Protein AF-A0A7Z1Q0P7-F1 (afdb_monomer_lite)

Foldseek 3Di:
DDDDDDDDDDQKDKDKAKDDDPVLQPLCVLVVPVVVQVVCVVVVFHFPQLPKFKWWDPDPVVSDIAWAFLVQRHGDDPPRDPVRTGHSVSSVVCSVRHDGPTMMIIITMGRCPQPDQDPVRPHDDQKDFDADPVRDTHWMWHDPDPPDIDTDDDPDPPDDDDDDDPWDKDWDWDAPPVNPDIDIKIWTDKDKDKAAFAAQQDQFDWWFQDDPVSQWTAHLVGRTDNGDDPLSLLDVVRRWDKAFFDDADWDADPVRHTQDKEKDKDKDWPFAFQWFAADDPVSQHGDNRRGFHQQPRDVVCNVVSVVPGNTDGADWPDKDWDWDADPVRGIIIIKMKTWHADPRDPVDRTTIIGIRHSRIMIIMMIIMMSDYYD

Secondary structure (DSSP, 8-state):
-PPPPPPPP---EEEEEEE--TTS-GGGGHHHHHHHHHHHHHTT----GGG-EEEEEEEGGGTEEEEBBTTTSSBP-TTS-GGGB-BGGGGGGGTTTSPTT--EEEEEEE--TTSS--TTS-SPPSEEEEEPTTS-EEEEEEEEETTEEE----S-TTSPPP---S--EEEEEEE-TTSSSEEEEEEEPPEEEEEE--B-SSSS--EEEESTTS-EEEETT--EES---HHHHT-GGGT-EEEEPPPPPPEE-TTS-EE--EEEEEEEEEEE--EEEEETTTT-EEPSS-PPP--SSSGGGHHHHHHTS-EEE-EEEEEEEEEEE-TTSSEEEEEEEEEEE-TT-SS---EEEEESBTTEEEEEEEEEESSPP-

Organism: Salmonella enterica I (NCBI:txid59201)

InterPro domains:
  IPR053972 CofB, C-terminal domain [PF22229] (184-369)

Radius of gyration: 44.85 Å; chains: 1; bounding box: 94×45×127 Å

Sequence (374 aa):
GTTAGVPVGIDRVDVYVSFSPVDNNPARIEQFITPLMTAFRLKKITPNTNGVYLVRELNHAGNTWTLLDKTSGQPATATTPDSHLALFSDLPDMIDKLQHGQTYALRFSFDGKGDYLRTDGLNSADKVCWNTTTGAAGPCLTSPAQDALVLKQRQNIHEFANLQVGSVVSTVSHKDADGKTVVDEYYTAPRIRYAAFSNTGNNIGPYYKGGTNNNQMCTADGNCSNGPGADMIADTANGAISVPLQTCPTVVNSDGGPVPMHPRLSAAVSSVVSGITKDGPKGEDFSSAQMVPDIFASQAGNMTTLSGSQVSINRLGGTVLQIRRSADGTAWRIAGMVASEDAGDPLKGRSWIYFNPSWLSVMITTWCSSVEQP

pLDDT: mean 81.99, std 12.94, range [34.47, 98.25]

Structure (mmCIF, N/CA/C/O backbone):
data_AF-A0A7Z1Q0P7-F1
#
_entry.id   AF-A0A7Z1Q0P7-F1
#
loop_
_atom_site.group_PDB
_atom_site.id
_atom_site.type_symbol
_atom_site.label_atom_id
_atom_site.label_alt_id
_atom_site.label_comp_id
_atom_site.label_asym_id
_atom_site.label_entity_id
_atom_site.label_seq_id
_atom_site.pdbx_PDB_ins_code
_atom_site.Cartn_x
_atom_site.Cartn_y
_atom_site.Cartn_z
_atom_site.occupancy
_atom_site.B_iso_or_equiv
_atom_site.auth_seq_id
_atom_site.auth_comp_id
_atom_site.auth_asym_id
_atom_site.auth_atom_id
_atom_site.pdbx_PDB_model_num
ATOM 1 N N . GLY A 1 1 ? -9.936 -1.938 81.005 1.00 34.47 1 GLY A N 1
ATOM 2 C CA . GLY A 1 1 ? -9.215 -1.863 79.724 1.00 34.47 1 GLY A CA 1
ATOM 3 C C . GLY A 1 1 ? -10.005 -2.645 78.708 1.00 34.47 1 GLY A C 1
ATOM 4 O O . GLY A 1 1 ? -10.176 -3.838 78.899 1.00 34.47 1 GLY A O 1
ATOM 5 N N . THR A 1 2 ? -10.578 -1.965 77.721 1.00 36.72 2 THR A N 1
ATOM 6 C CA . THR A 1 2 ? -11.386 -2.561 76.653 1.00 36.72 2 THR A CA 1
ATOM 7 C C . THR A 1 2 ? -10.479 -3.300 75.676 1.00 36.72 2 THR A C 1
ATOM 9 O O . THR A 1 2 ? -9.568 -2.705 75.103 1.00 36.72 2 THR A O 1
ATOM 12 N N . THR A 1 3 ? -10.712 -4.598 75.511 1.00 44.94 3 THR A N 1
ATOM 13 C CA . THR A 1 3 ? -10.111 -5.425 74.466 1.00 44.94 3 THR A CA 1
ATOM 14 C C . THR A 1 3 ? -10.483 -4.846 73.101 1.00 44.94 3 THR A C 1
ATOM 16 O O . THR A 1 3 ? -11.660 -4.742 72.763 1.00 44.94 3 THR A O 1
ATOM 19 N N . ALA A 1 4 ? -9.479 -4.420 72.332 1.00 50.22 4 ALA A N 1
ATOM 20 C CA . ALA A 1 4 ? -9.661 -4.027 70.941 1.00 50.22 4 ALA A CA 1
ATOM 21 C C . ALA A 1 4 ? -10.220 -5.232 70.169 1.00 50.22 4 ALA A C 1
ATOM 23 O O . ALA A 1 4 ? -9.597 -6.295 70.141 1.00 50.22 4 ALA A O 1
ATOM 24 N N . GLY A 1 5 ? -11.430 -5.083 69.625 1.00 56.56 5 GLY A N 1
ATOM 25 C CA . GLY A 1 5 ? -12.125 -6.142 68.902 1.00 56.56 5 GLY A CA 1
ATOM 26 C C . GLY A 1 5 ? -11.328 -6.594 67.682 1.00 56.56 5 GLY A C 1
ATOM 27 O O . GLY A 1 5 ? -10.873 -5.773 66.887 1.00 56.56 5 GLY A O 1
ATOM 28 N N . VAL A 1 6 ? -11.159 -7.908 67.549 1.00 59.41 6 VAL A N 1
ATOM 29 C CA . VAL A 1 6 ? -10.639 -8.546 66.336 1.00 59.41 6 VAL A CA 1
ATOM 30 C C . VAL A 1 6 ? -11.572 -8.182 65.172 1.00 59.41 6 VAL A C 1
ATOM 32 O O . VAL A 1 6 ? -12.788 -8.291 65.348 1.00 59.41 6 VAL A O 1
ATOM 35 N N . PRO A 1 7 ? -11.064 -7.752 64.002 1.00 62.09 7 PRO A N 1
ATOM 36 C CA . PRO A 1 7 ? -11.909 -7.509 62.839 1.00 62.09 7 PRO A CA 1
ATOM 37 C C . PRO A 1 7 ? -12.647 -8.798 62.461 1.00 62.09 7 PRO A C 1
ATOM 39 O O . PRO A 1 7 ? -12.017 -9.804 62.135 1.00 62.09 7 PRO A O 1
ATOM 42 N N . VAL A 1 8 ? -13.976 -8.780 62.542 1.00 78.06 8 VAL A N 1
ATOM 43 C CA . VAL A 1 8 ? -14.834 -9.892 62.115 1.00 78.06 8 VAL A CA 1
ATOM 44 C C . VAL A 1 8 ? -15.199 -9.668 60.649 1.00 78.06 8 VAL A C 1
ATOM 46 O O . VAL A 1 8 ? -15.465 -8.533 60.248 1.00 78.06 8 VAL A O 1
ATOM 49 N N . GLY A 1 9 ? -15.191 -10.733 59.843 1.00 74.00 9 GLY A N 1
ATOM 50 C CA . GLY A 1 9 ? -15.705 -10.680 58.473 1.00 74.00 9 GLY A CA 1
ATOM 51 C C . GLY A 1 9 ? -17.167 -10.227 58.461 1.00 74.00 9 GLY A C 1
ATOM 52 O O . GLY A 1 9 ? -17.950 -10.624 59.323 1.00 74.00 9 GLY A O 1
ATOM 53 N N . ILE A 1 10 ? -17.524 -9.356 57.519 1.00 80.00 10 ILE A N 1
ATOM 54 C CA . ILE A 1 10 ? -18.895 -8.864 57.368 1.00 80.00 10 ILE A CA 1
ATOM 55 C C . ILE A 1 10 ? -19.585 -9.724 56.311 1.00 80.00 10 ILE A C 1
ATOM 57 O O . ILE A 1 10 ? -19.315 -9.571 55.124 1.00 80.00 10 ILE A O 1
ATOM 61 N N . ASP A 1 11 ? -20.491 -10.600 56.742 1.00 79.81 11 ASP A N 1
ATOM 62 C CA . ASP A 1 11 ? -21.245 -11.480 55.834 1.00 79.81 11 ASP A CA 1
ATOM 63 C C . ASP A 1 11 ? -22.442 -10.773 55.176 1.00 79.81 11 ASP A C 1
ATOM 65 O O . ASP A 1 11 ? -22.949 -11.207 54.140 1.00 79.81 11 ASP A O 1
ATOM 69 N N . ARG A 1 12 ? -22.939 -9.693 55.795 1.00 84.31 12 ARG A N 1
ATOM 70 C CA . ARG A 1 12 ? -24.094 -8.936 55.307 1.00 84.31 12 ARG A CA 1
ATOM 71 C C . ARG A 1 12 ? -24.052 -7.485 55.762 1.00 84.31 12 ARG A C 1
ATOM 73 O O . ARG A 1 12 ? -23.763 -7.202 56.923 1.00 84.31 12 ARG A O 1
ATOM 80 N N . VAL A 1 13 ? -24.424 -6.579 54.864 1.00 86.75 13 VAL A N 1
ATOM 81 C CA . VAL A 1 13 ? -24.649 -5.162 55.169 1.00 86.75 13 VAL A CA 1
ATOM 82 C C . VAL A 1 13 ? -26.132 -4.857 55.003 1.00 86.75 13 VAL A C 1
ATOM 84 O O . VAL A 1 13 ? -26.680 -5.011 53.913 1.00 86.75 13 VAL A O 1
ATOM 87 N N . ASP A 1 14 ? -26.771 -4.421 56.087 1.00 88.25 14 ASP A N 1
ATOM 88 C CA . ASP A 1 14 ? -28.164 -3.978 56.083 1.00 88.25 14 ASP A CA 1
ATOM 89 C C . ASP A 1 14 ? -28.210 -2.445 56.078 1.00 88.25 14 ASP A C 1
ATOM 91 O O . ASP A 1 14 ? -27.748 -1.795 57.017 1.00 88.25 14 ASP A O 1
ATOM 95 N N . VAL A 1 15 ? -28.772 -1.864 55.018 1.00 89.06 15 VAL A N 1
ATOM 96 C CA . VAL A 1 15 ? -28.935 -0.414 54.858 1.00 89.06 15 VAL A CA 1
ATOM 97 C C . VAL A 1 15 ? -30.397 -0.048 55.063 1.00 89.06 15 VAL A C 1
ATOM 99 O O . VAL A 1 15 ? -31.273 -0.556 54.365 1.00 89.06 15 VAL A O 1
ATOM 102 N N . TYR A 1 16 ? -30.654 0.857 56.004 1.00 89.19 16 TYR A N 1
ATOM 103 C CA . TYR A 1 16 ? -31.991 1.348 56.326 1.00 89.19 16 TYR A CA 1
ATOM 104 C C . TYR A 1 16 ? -32.202 2.711 55.675 1.00 89.19 16 TYR A C 1
ATOM 106 O O . TYR A 1 16 ? -31.472 3.659 55.963 1.00 89.19 16 TYR A O 1
ATOM 114 N N . VAL A 1 17 ? -33.200 2.808 54.802 1.00 88.81 17 VAL A N 1
ATOM 115 C CA . VAL A 1 17 ? -33.590 4.065 54.156 1.00 88.81 17 VAL A CA 1
ATOM 116 C C . VAL A 1 17 ? -34.921 4.499 54.744 1.00 88.81 17 VAL A C 1
ATOM 118 O O . VAL A 1 17 ? -35.959 3.922 54.417 1.00 88.81 17 VAL A O 1
ATOM 121 N N . SER A 1 18 ? -34.876 5.476 55.650 1.00 87.88 18 SER A N 1
ATOM 122 C CA . SER A 1 18 ? -36.070 6.030 56.281 1.00 87.88 18 SER A CA 1
ATOM 123 C C . SER A 1 18 ? -36.843 6.939 55.340 1.00 87.88 18 SER A C 1
ATOM 125 O O . SER A 1 18 ? -36.281 7.634 54.492 1.00 87.88 18 SER A O 1
ATOM 127 N N . PHE A 1 19 ? -38.161 6.914 55.501 1.00 84.19 19 PHE A N 1
ATOM 128 C CA . PHE A 1 19 ? -39.092 7.720 54.742 1.00 84.19 19 PHE A CA 1
ATOM 129 C C . PHE A 1 19 ? -40.001 8.495 55.693 1.00 84.19 19 PHE A C 1
ATOM 131 O O . PHE A 1 19 ? -40.744 7.911 56.485 1.00 84.19 19 PHE A O 1
ATOM 138 N N . SER A 1 20 ? -39.953 9.820 55.571 1.00 81.44 20 SER A N 1
ATOM 139 C CA . SER A 1 20 ? -40.763 10.754 56.353 1.00 81.44 20 SER A CA 1
ATOM 140 C C . SER A 1 20 ? -41.662 11.556 55.403 1.00 81.44 20 SER A C 1
ATOM 142 O O . SER A 1 20 ? -41.207 12.552 54.833 1.00 81.44 20 SER A O 1
ATOM 144 N N . PRO A 1 21 ? -42.914 11.121 55.167 1.00 79.06 21 PRO A N 1
ATOM 145 C CA . PRO A 1 21 ? -43.831 11.808 54.261 1.00 79.06 21 PRO A CA 1
ATOM 146 C C . PRO A 1 21 ? -44.306 13.145 54.841 1.00 79.06 21 PRO A C 1
ATOM 148 O O . PRO A 1 21 ? -44.744 13.207 55.986 1.00 79.06 21 PRO A O 1
ATOM 151 N N . VAL A 1 22 ? -44.305 14.204 54.024 1.00 78.94 22 VAL A N 1
ATOM 152 C CA . VAL A 1 22 ? -44.822 15.535 54.413 1.00 78.94 22 VAL A CA 1
ATOM 153 C C . VAL A 1 22 ? -46.335 15.506 54.673 1.00 78.94 22 VAL A C 1
ATOM 155 O O . VAL A 1 22 ? -46.842 16.264 55.493 1.00 78.94 22 VAL A O 1
ATOM 158 N N . ASP A 1 23 ? -47.060 14.616 53.993 1.00 80.00 23 ASP A N 1
ATOM 159 C CA . ASP A 1 23 ? -48.511 14.439 54.108 1.00 80.00 23 ASP A CA 1
ATOM 160 C C . ASP A 1 23 ? -48.916 13.335 55.100 1.00 80.00 23 ASP A C 1
ATOM 162 O O . ASP A 1 23 ? -50.081 12.942 55.136 1.00 80.00 23 ASP A O 1
ATOM 166 N N . ASN A 1 24 ? -47.974 12.818 55.902 1.00 77.75 24 ASN A N 1
ATOM 167 C CA . ASN A 1 24 ? -48.189 11.702 56.832 1.00 77.75 24 ASN A CA 1
ATOM 168 C C . ASN A 1 24 ? -48.763 10.427 56.172 1.00 77.75 24 ASN A C 1
ATOM 170 O O . ASN A 1 24 ? -49.356 9.588 56.862 1.00 77.75 24 ASN A O 1
ATOM 174 N N . ASN A 1 25 ? -48.590 10.259 54.853 1.00 81.75 25 ASN A N 1
ATOM 175 C CA . ASN A 1 25 ? -48.994 9.058 54.126 1.00 81.75 25 ASN A CA 1
ATOM 176 C C . ASN A 1 25 ? -47.802 8.094 53.934 1.00 81.75 25 ASN A C 1
ATOM 178 O O . ASN A 1 25 ? -46.980 8.301 53.034 1.00 81.75 25 ASN A O 1
ATOM 182 N N . PRO A 1 26 ? -47.703 7.017 54.735 1.00 77.94 26 PRO A N 1
ATOM 183 C CA . PRO A 1 26 ? -46.567 6.099 54.688 1.00 77.94 26 PRO A CA 1
ATOM 184 C C . PRO A 1 26 ? -46.506 5.264 53.400 1.00 77.94 26 PRO A C 1
ATOM 186 O O . PRO A 1 26 ? -45.421 4.835 53.012 1.00 77.94 26 PRO A O 1
ATOM 189 N N . ALA A 1 27 ? -47.626 5.084 52.689 1.00 78.62 27 ALA A N 1
ATOM 190 C CA . ALA A 1 27 ? -47.681 4.276 51.467 1.00 78.62 27 ALA A CA 1
ATOM 191 C C . ALA A 1 27 ? -46.837 4.858 50.315 1.00 78.62 27 ALA A C 1
ATOM 193 O O . ALA A 1 27 ? -46.418 4.133 49.416 1.00 78.62 27 ALA A O 1
ATOM 194 N N . ARG A 1 28 ? -46.506 6.158 50.355 1.00 83.12 28 ARG A N 1
ATOM 195 C CA . ARG A 1 28 ? -45.668 6.809 49.331 1.00 83.12 28 ARG A CA 1
ATOM 196 C C . ARG A 1 28 ? -44.233 6.292 49.263 1.00 83.12 28 ARG A C 1
ATOM 198 O O . ARG A 1 28 ? -43.551 6.575 48.279 1.00 83.12 28 ARG A O 1
ATOM 205 N N . ILE A 1 29 ? -43.781 5.528 50.258 1.00 84.31 29 ILE A N 1
ATOM 206 C CA . ILE A 1 29 ? -42.460 4.891 50.244 1.00 84.31 29 ILE A CA 1
ATOM 207 C C . ILE A 1 29 ? -42.250 4.014 48.995 1.00 84.31 29 ILE A C 1
ATOM 209 O O . ILE A 1 29 ? -41.124 3.900 48.510 1.00 84.31 29 ILE A O 1
ATOM 213 N N . GLU A 1 30 ? -43.334 3.481 48.411 1.00 82.31 30 GLU A N 1
ATOM 214 C CA . GLU A 1 30 ? -43.314 2.686 47.176 1.00 82.31 30 GLU A CA 1
ATOM 215 C C . GLU A 1 30 ? -42.621 3.404 46.011 1.00 82.31 30 GLU A C 1
ATOM 217 O O . GLU A 1 30 ? -41.866 2.801 45.246 1.00 82.31 30 GLU A O 1
ATOM 222 N N . GLN A 1 31 ? -42.819 4.722 45.913 1.00 85.25 31 GLN A N 1
ATOM 223 C CA . GLN A 1 31 ? -42.320 5.543 44.808 1.00 85.25 31 GLN A CA 1
ATOM 224 C C . GLN A 1 31 ? -40.787 5.548 44.723 1.00 85.25 31 GLN A C 1
ATOM 226 O O . GLN A 1 31 ? -40.230 5.811 43.658 1.00 85.25 31 GLN A O 1
ATOM 231 N N . PHE A 1 32 ? -40.097 5.225 45.821 1.00 85.44 32 PHE A N 1
ATOM 232 C CA . PHE A 1 32 ? -38.637 5.194 45.894 1.00 85.44 32 PHE A CA 1
ATOM 233 C C . PHE A 1 32 ? -38.040 3.814 45.612 1.00 85.44 32 PHE A C 1
ATOM 235 O O . PHE A 1 32 ? -36.856 3.729 45.288 1.00 85.44 32 PHE A O 1
ATOM 242 N N . ILE A 1 33 ? -38.836 2.741 45.664 1.00 83.62 33 ILE A N 1
ATOM 243 C CA . ILE A 1 33 ? -38.346 1.365 45.493 1.00 83.62 33 ILE A CA 1
ATOM 244 C C . ILE A 1 33 ? -37.743 1.182 44.098 1.00 83.62 33 ILE A C 1
ATOM 246 O O . ILE A 1 33 ? -36.580 0.800 43.963 1.00 83.62 33 ILE A O 1
ATOM 250 N N . THR A 1 34 ? -38.507 1.493 43.049 1.00 86.19 34 THR A N 1
ATOM 251 C CA . THR A 1 34 ? -38.068 1.297 41.658 1.00 86.19 34 THR A CA 1
ATOM 252 C C . THR A 1 34 ? -36.849 2.158 41.291 1.00 86.19 34 THR A C 1
ATOM 254 O O . THR A 1 34 ? -35.885 1.605 40.744 1.00 86.19 34 THR A O 1
ATOM 257 N N . PRO A 1 35 ? -36.808 3.471 41.607 1.00 88.75 35 PRO A N 1
ATOM 258 C CA . PRO A 1 35 ? -35.614 4.289 41.394 1.00 88.75 35 PRO A CA 1
ATOM 259 C C . PRO A 1 35 ? -34.377 3.776 42.139 1.00 88.75 35 PRO A C 1
ATOM 261 O O . PRO A 1 35 ? -33.304 3.700 41.539 1.00 88.75 35 PRO A O 1
ATOM 264 N N . LEU A 1 36 ? -34.513 3.367 43.408 1.00 87.88 36 LEU A N 1
ATOM 265 C CA . LEU A 1 36 ? -33.395 2.833 44.195 1.00 87.88 36 LEU A CA 1
ATOM 266 C C . LEU A 1 36 ? -32.874 1.518 43.608 1.00 87.88 36 LEU A C 1
ATOM 268 O O . LEU A 1 36 ? -31.677 1.391 43.363 1.00 87.88 36 LEU A O 1
ATOM 272 N N . MET A 1 37 ? -33.762 0.576 43.281 1.00 83.50 37 MET A N 1
ATOM 273 C CA . MET A 1 37 ? -33.383 -0.684 42.630 1.00 83.50 37 MET A CA 1
ATOM 274 C C . MET A 1 37 ? -32.705 -0.456 41.273 1.00 83.50 37 MET A C 1
ATOM 276 O O . MET A 1 37 ? -31.768 -1.170 40.916 1.00 83.50 37 MET A O 1
ATOM 280 N N . THR A 1 38 ? -33.136 0.559 40.522 1.00 85.62 38 THR A N 1
ATOM 281 C CA . THR A 1 38 ? -32.505 0.941 39.251 1.00 85.62 38 THR A CA 1
ATOM 282 C C . THR A 1 38 ? -31.108 1.519 39.472 1.00 85.62 38 THR A C 1
ATOM 284 O O . THR A 1 38 ? -30.164 1.107 38.799 1.00 85.62 38 THR A O 1
ATOM 287 N N . ALA A 1 39 ? -30.940 2.418 40.444 1.00 86.69 39 ALA A N 1
ATOM 288 C CA . ALA A 1 39 ? -29.641 2.991 40.792 1.00 86.69 39 ALA A CA 1
ATOM 289 C C . ALA A 1 39 ? -28.643 1.916 41.261 1.00 86.69 39 ALA A C 1
ATOM 291 O O . ALA A 1 39 ? -27.494 1.894 40.818 1.00 86.69 39 ALA A O 1
ATOM 292 N N . PHE A 1 40 ? -29.105 0.980 42.090 1.00 85.56 40 PHE A N 1
ATOM 293 C CA . PHE A 1 40 ? -28.355 -0.192 42.540 1.00 85.56 40 PHE A CA 1
ATOM 294 C C . PHE A 1 40 ? -27.878 -1.063 41.368 1.00 85.56 40 PHE A C 1
ATOM 296 O O . PHE A 1 40 ? -26.687 -1.367 41.265 1.00 85.56 40 PHE A O 1
ATOM 303 N N . ARG A 1 41 ? -28.759 -1.358 40.403 1.00 80.88 41 ARG A N 1
ATOM 304 C CA . ARG A 1 41 ? -28.393 -2.081 39.170 1.00 80.88 41 ARG A CA 1
ATOM 305 C C . ARG A 1 41 ? -27.361 -1.332 38.326 1.00 80.88 41 ARG A C 1
ATOM 307 O O . ARG A 1 41 ? -26.400 -1.947 37.876 1.00 80.88 41 ARG A O 1
ATOM 314 N N . LEU A 1 42 ? -27.510 -0.016 38.148 1.00 79.94 42 LEU A N 1
ATOM 315 C CA . LEU A 1 42 ? -26.545 0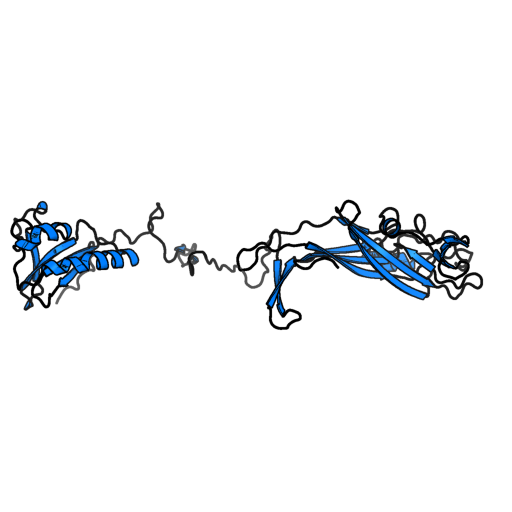.807 37.401 1.00 79.94 42 LEU A CA 1
ATOM 316 C C . LEU A 1 42 ? -25.152 0.803 38.041 1.00 79.94 42 LEU A C 1
ATOM 318 O O . LEU A 1 42 ? -24.146 0.876 37.339 1.00 79.94 42 LEU A O 1
ATOM 322 N N . LYS A 1 43 ? -25.089 0.700 39.371 1.00 80.81 43 LYS A N 1
ATOM 323 C CA . LYS A 1 43 ? -23.837 0.564 40.122 1.00 80.81 43 LYS A CA 1
ATOM 324 C C . LYS A 1 43 ? -23.363 -0.879 40.275 1.00 80.81 43 LYS A C 1
ATOM 326 O O . LYS A 1 43 ? -22.329 -1.086 40.893 1.00 80.81 43 LYS A O 1
ATOM 331 N N . LYS A 1 44 ? -24.071 -1.854 39.691 1.00 76.12 44 LYS A N 1
ATOM 332 C CA . LYS A 1 44 ? -23.785 -3.295 39.788 1.00 76.12 44 LYS A CA 1
ATOM 333 C C . LYS A 1 44 ? -23.787 -3.831 41.229 1.00 76.12 44 LYS A C 1
ATOM 335 O O . LYS A 1 44 ? -23.190 -4.864 41.502 1.00 76.12 44 LYS A O 1
ATOM 340 N N . ILE A 1 45 ? -24.497 -3.167 42.140 1.00 79.25 45 ILE A N 1
ATOM 341 C CA . ILE A 1 45 ? -24.649 -3.578 43.541 1.00 79.25 45 ILE A CA 1
ATOM 342 C C . ILE A 1 45 ? -26.119 -3.926 43.728 1.00 79.25 45 ILE A C 1
ATOM 344 O O . ILE A 1 45 ? -26.933 -3.029 43.896 1.00 79.25 45 ILE A O 1
ATOM 348 N N . THR A 1 46 ? -26.491 -5.204 43.652 1.00 76.56 46 THR A N 1
ATOM 349 C CA . THR A 1 46 ? -27.905 -5.606 43.766 1.00 76.56 46 THR A CA 1
ATOM 350 C C . THR A 1 46 ? -28.178 -6.135 45.174 1.00 76.56 46 THR A C 1
ATOM 352 O O . THR A 1 46 ? -27.480 -7.058 45.596 1.00 76.56 46 THR A O 1
ATOM 355 N N . PRO A 1 47 ? -29.160 -5.588 45.916 1.00 78.25 47 PRO A N 1
ATOM 356 C CA . PRO A 1 47 ? -29.557 -6.169 47.193 1.00 78.25 47 PRO A CA 1
ATOM 357 C C . PRO A 1 47 ? -30.175 -7.548 46.959 1.00 78.25 47 PRO A C 1
ATOM 359 O O . PRO A 1 47 ? -30.753 -7.813 45.901 1.00 78.25 47 PRO A O 1
ATOM 362 N N . ASN A 1 48 ? -30.105 -8.422 47.958 1.00 80.19 48 ASN A N 1
ATOM 363 C CA . ASN A 1 48 ? -30.847 -9.672 47.924 1.00 80.19 48 ASN A CA 1
ATOM 364 C C . ASN A 1 48 ? -32.343 -9.332 47.861 1.00 80.19 48 ASN A C 1
ATOM 366 O O . ASN A 1 48 ? -32.901 -8.794 48.815 1.00 80.19 48 ASN A O 1
ATOM 370 N N . THR A 1 49 ? -32.994 -9.620 46.734 1.00 68.81 49 THR A N 1
ATOM 371 C CA . THR A 1 49 ? -34.396 -9.247 46.489 1.00 68.81 49 THR A CA 1
ATOM 372 C C . THR A 1 49 ? -35.362 -9.933 47.448 1.00 68.81 49 THR A C 1
ATOM 374 O O . THR A 1 49 ? -36.397 -9.362 47.770 1.00 68.81 49 THR A O 1
ATOM 377 N N . ASN A 1 50 ? -34.990 -11.104 47.974 1.00 71.81 50 ASN A N 1
ATOM 378 C CA . ASN A 1 50 ? -35.744 -11.812 49.014 1.00 71.81 50 ASN A CA 1
ATOM 379 C C . ASN A 1 50 ? -35.427 -11.276 50.425 1.00 71.81 50 ASN A C 1
ATOM 381 O O . ASN A 1 50 ? -35.897 -11.811 51.424 1.00 71.81 50 ASN A O 1
ATOM 385 N N . GLY A 1 51 ? -34.577 -10.252 50.509 1.00 73.06 51 GLY A N 1
ATOM 386 C CA . GLY A 1 51 ? -34.070 -9.646 51.732 1.00 73.06 51 GLY A CA 1
ATOM 387 C C . GLY A 1 51 ? -34.428 -8.168 51.892 1.00 73.06 51 GLY A C 1
ATOM 388 O O . GLY A 1 51 ? -33.831 -7.511 52.742 1.00 73.06 51 GLY A O 1
ATOM 389 N N . VAL A 1 52 ? -35.355 -7.629 51.089 1.00 86.88 52 VAL A N 1
ATOM 390 C CA . VAL A 1 52 ? -35.799 -6.232 51.207 1.00 86.88 52 VAL A CA 1
ATOM 391 C C . VAL A 1 52 ? -37.084 -6.158 52.031 1.00 86.88 52 VAL A C 1
ATOM 393 O O . VAL A 1 52 ? -38.157 -6.536 51.558 1.00 86.88 52 VAL A O 1
ATOM 396 N N . TYR A 1 53 ? -36.969 -5.662 53.264 1.00 90.69 53 TYR A N 1
ATOM 397 C CA . TYR A 1 53 ? -38.055 -5.673 54.251 1.00 90.69 53 TYR A CA 1
ATOM 398 C C . TYR A 1 53 ? -38.591 -4.278 54.544 1.00 90.69 53 TYR A C 1
ATOM 400 O O . TYR A 1 53 ? -37.831 -3.306 54.569 1.00 90.69 53 TYR A O 1
ATOM 408 N N . LEU A 1 54 ? -39.886 -4.207 54.849 1.00 89.62 54 LEU A N 1
ATOM 409 C CA . LEU A 1 54 ? -40.494 -3.025 55.439 1.00 89.62 54 LEU A CA 1
ATOM 410 C C . LEU A 1 54 ? -40.266 -3.044 56.955 1.00 89.62 54 LEU A C 1
ATOM 412 O O . LEU A 1 54 ? -40.546 -4.034 57.638 1.00 89.62 54 LEU A O 1
ATOM 416 N N . VAL A 1 55 ? -39.744 -1.944 57.485 1.00 90.94 55 VAL A N 1
ATOM 417 C CA . VAL A 1 55 ? -39.479 -1.774 58.915 1.00 90.94 55 VAL A CA 1
ATOM 418 C C . VAL A 1 55 ? -40.142 -0.502 59.432 1.00 90.94 55 VAL A C 1
ATOM 420 O O . VAL A 1 55 ? -40.403 0.439 58.680 1.00 90.94 55 VAL A O 1
ATOM 423 N N . ARG A 1 56 ? -40.387 -0.463 60.737 1.00 88.88 56 ARG A N 1
ATOM 424 C CA . ARG A 1 56 ? -40.930 0.695 61.446 1.00 88.88 56 ARG A CA 1
ATOM 425 C C . ARG A 1 56 ? -39.996 1.124 62.565 1.00 88.88 56 ARG A C 1
ATOM 427 O O . ARG A 1 56 ? -39.339 0.295 63.196 1.00 88.88 56 ARG A O 1
ATOM 434 N N . GLU A 1 57 ? -39.962 2.425 62.803 1.00 86.69 57 GLU A N 1
ATOM 435 C CA . GLU A 1 57 ? -39.266 3.020 63.936 1.00 86.69 57 GLU A CA 1
ATOM 436 C C . GLU A 1 57 ? -40.074 2.825 65.230 1.00 86.69 57 GLU A C 1
ATOM 438 O O . GLU A 1 57 ? -41.259 3.159 65.285 1.00 86.69 57 GLU A O 1
ATOM 443 N N . LEU A 1 58 ? -39.446 2.281 66.278 1.00 80.44 58 LEU A N 1
ATOM 444 C CA . LEU A 1 58 ? -40.065 2.150 67.607 1.00 80.44 58 LEU A CA 1
ATOM 445 C C . LEU A 1 58 ? -39.743 3.338 68.518 1.00 80.44 58 LEU A C 1
ATOM 447 O O . LEU A 1 58 ? -40.596 3.795 69.275 1.00 80.44 58 LEU A O 1
ATOM 451 N N . ASN A 1 59 ? -38.501 3.821 68.467 1.00 74.12 59 ASN A N 1
ATOM 452 C CA . ASN A 1 59 ? -38.032 4.943 69.271 1.00 74.12 59 ASN A CA 1
ATOM 453 C C . ASN A 1 59 ? -37.011 5.774 68.489 1.00 74.12 59 ASN A C 1
ATOM 455 O O . ASN A 1 59 ? -35.911 5.292 68.192 1.00 74.12 59 ASN A O 1
ATOM 459 N N . HIS A 1 60 ? 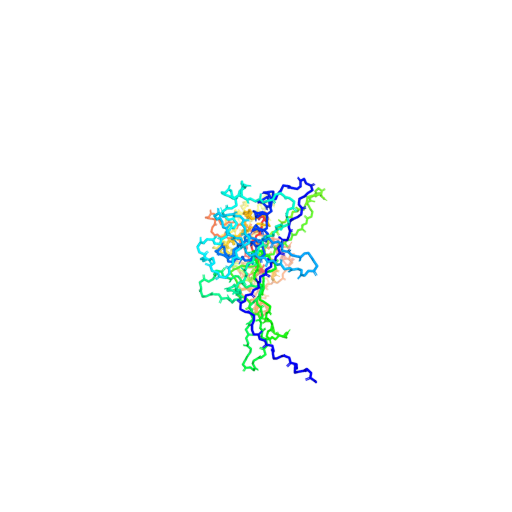-37.373 7.033 68.238 1.00 68.56 60 HIS A N 1
ATOM 460 C CA . HIS A 1 60 ? -36.582 7.998 67.478 1.00 68.56 60 HIS A CA 1
ATOM 461 C C . HIS A 1 60 ? -35.242 8.348 68.140 1.00 68.56 60 HIS A C 1
ATOM 463 O O . HIS A 1 60 ? -34.236 8.526 67.466 1.00 68.56 60 HIS A O 1
ATOM 469 N N . ALA A 1 61 ? -35.178 8.370 69.476 1.00 64.50 61 ALA A N 1
ATOM 470 C CA . ALA A 1 61 ? -33.939 8.675 70.197 1.00 64.50 61 ALA A CA 1
ATOM 471 C C . ALA A 1 61 ? -32.919 7.519 70.173 1.00 64.50 61 ALA A C 1
ATOM 473 O O . ALA A 1 61 ? -31.746 7.726 70.476 1.00 64.50 61 ALA A O 1
ATOM 474 N N . GLY A 1 62 ? -33.364 6.300 69.844 1.00 62.34 62 GLY A N 1
ATOM 475 C CA . GLY A 1 62 ? -32.546 5.086 69.875 1.00 62.34 62 GLY A CA 1
ATOM 476 C C . GLY A 1 62 ? -32.201 4.500 68.505 1.00 62.34 62 GLY A C 1
ATOM 477 O O . GLY A 1 62 ? -31.528 3.473 68.471 1.00 62.34 62 GLY A O 1
ATOM 478 N N . ASN A 1 63 ? -32.676 5.088 67.396 1.00 65.94 63 ASN A N 1
ATOM 479 C CA . ASN A 1 63 ? -32.556 4.524 66.040 1.00 65.94 63 ASN A CA 1
ATOM 480 C C . ASN A 1 63 ? -32.953 3.035 65.972 1.00 65.94 63 ASN A C 1
ATOM 482 O O . ASN A 1 63 ? -32.293 2.214 65.331 1.00 65.94 63 ASN A O 1
ATOM 486 N N . THR A 1 64 ? -34.024 2.671 66.679 1.00 83.44 64 THR A N 1
ATOM 487 C CA . THR A 1 64 ? -34.475 1.277 66.780 1.00 83.44 64 THR A CA 1
ATOM 488 C C . THR A 1 64 ? -35.499 0.973 65.692 1.00 83.44 64 THR A C 1
ATOM 490 O O . THR A 1 64 ? -36.640 1.434 65.743 1.00 83.44 64 THR A O 1
ATOM 493 N N . TRP A 1 65 ? -35.076 0.188 64.702 1.00 88.25 65 TRP A N 1
ATOM 494 C CA . TRP A 1 65 ? -35.918 -0.290 63.605 1.00 88.25 65 TRP A CA 1
ATOM 495 C C . TRP A 1 65 ? -36.369 -1.720 63.871 1.00 88.25 65 TRP A C 1
ATOM 497 O O . TRP A 1 65 ? -35.580 -2.562 64.297 1.00 88.25 65 TRP A O 1
ATOM 507 N N . THR A 1 66 ? -37.638 -2.018 63.616 1.00 90.38 66 THR A N 1
ATOM 508 C CA . THR A 1 66 ? -38.198 -3.364 63.785 1.00 90.38 66 THR A CA 1
ATOM 509 C C . THR A 1 66 ? -38.951 -3.777 62.536 1.00 90.38 66 THR A C 1
ATO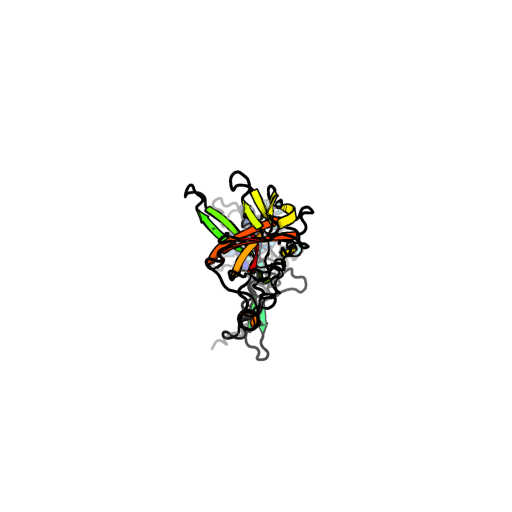M 511 O O . THR A 1 66 ? -39.609 -2.959 61.894 1.00 90.38 66 THR A O 1
ATOM 514 N N . LEU A 1 67 ? -38.814 -5.051 62.171 1.00 91.19 67 LEU A N 1
ATOM 515 C CA . LEU A 1 67 ? -39.550 -5.659 61.065 1.00 91.19 67 LEU A CA 1
ATOM 516 C C . LEU A 1 67 ? -41.052 -5.588 61.330 1.00 91.19 67 LEU A C 1
ATOM 518 O O . LEU A 1 67 ? -41.475 -5.491 62.478 1.00 91.19 67 LEU A O 1
ATOM 522 N N . LEU A 1 68 ? -41.857 -5.633 60.278 1.00 91.31 68 LEU A N 1
ATOM 523 C CA . LEU A 1 68 ? -43.311 -5.629 60.403 1.00 91.31 68 LEU A CA 1
ATOM 524 C C . LEU A 1 68 ? -43.888 -7.011 60.136 1.00 91.31 68 LEU A C 1
ATOM 526 O O . LEU A 1 68 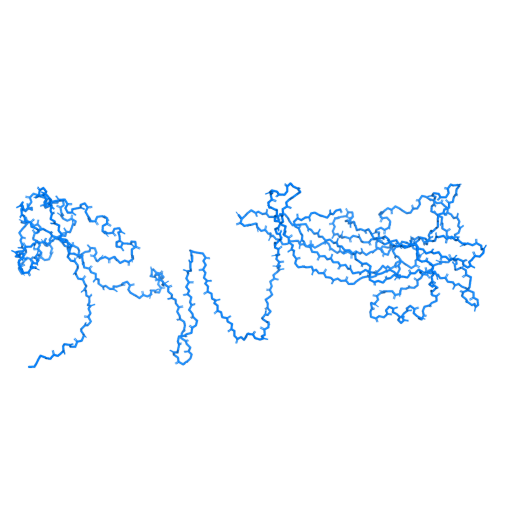? -43.370 -7.759 59.311 1.00 91.31 68 LEU A O 1
ATOM 530 N N . ASP A 1 69 ? -44.989 -7.317 60.809 1.00 91.19 69 ASP A N 1
ATOM 531 C CA . ASP A 1 69 ? -45.863 -8.429 60.462 1.00 91.19 69 ASP A CA 1
ATOM 532 C C . ASP A 1 69 ? -46.839 -7.977 59.363 1.00 91.19 69 ASP A C 1
ATOM 534 O O . ASP A 1 69 ? -47.623 -7.042 59.547 1.00 91.19 69 ASP A O 1
ATOM 538 N N . LYS A 1 70 ? -46.808 -8.644 58.208 1.00 89.38 70 LYS A N 1
ATOM 539 C CA . LYS A 1 70 ? -47.623 -8.313 57.030 1.00 89.38 70 LYS A CA 1
ATOM 540 C C . LYS A 1 70 ? -49.122 -8.549 57.225 1.00 89.38 70 LYS A C 1
ATOM 542 O O . LYS A 1 70 ? -49.952 -7.996 56.499 1.00 89.38 70 LYS A O 1
ATOM 547 N N . THR A 1 71 ? -49.489 -9.378 58.202 1.00 87.31 71 THR A N 1
ATOM 548 C CA . THR A 1 71 ? -50.891 -9.691 58.503 1.00 87.31 71 THR A CA 1
ATOM 549 C C . THR A 1 71 ? -51.556 -8.588 59.320 1.00 87.31 71 THR A C 1
ATOM 551 O O . THR A 1 71 ? -52.730 -8.296 59.100 1.00 87.31 71 THR A O 1
ATOM 554 N N . SER A 1 72 ? -50.801 -7.936 60.209 1.00 84.88 72 SER A N 1
ATOM 555 C CA . SER A 1 72 ? -51.326 -6.974 61.187 1.00 84.88 72 SER A CA 1
ATOM 556 C C . SER A 1 72 ? -50.812 -5.540 61.015 1.00 84.88 72 SER A C 1
ATOM 558 O O . SER A 1 72 ? -51.374 -4.620 61.608 1.00 84.88 72 SER A O 1
ATOM 560 N N . GLY A 1 73 ? -49.733 -5.327 60.253 1.00 83.44 73 GLY A N 1
ATOM 561 C CA . GLY A 1 73 ? -49.057 -4.029 60.138 1.00 83.44 73 GLY A CA 1
ATOM 562 C C . GLY A 1 73 ? -48.337 -3.581 61.419 1.00 83.44 73 GLY A C 1
ATOM 563 O O . GLY A 1 73 ? -47.852 -2.449 61.493 1.00 83.44 73 GLY A O 1
ATOM 564 N N . GLN A 1 74 ? -48.269 -4.447 62.437 1.00 87.81 74 GLN A N 1
ATOM 565 C CA . GLN A 1 74 ? -47.601 -4.177 63.710 1.00 87.81 74 GLN A CA 1
ATOM 566 C C . GLN A 1 74 ? -46.126 -4.606 63.684 1.00 87.81 74 GLN A C 1
ATOM 568 O O . GLN A 1 74 ? -45.742 -5.428 62.850 1.00 87.81 74 GLN A O 1
ATOM 573 N N . PRO A 1 75 ? -45.285 -4.074 64.593 1.00 88.44 75 PRO A N 1
ATOM 574 C CA . PRO A 1 75 ? -43.924 -4.567 64.779 1.00 88.44 75 PRO A CA 1
ATOM 575 C C . PRO A 1 75 ? -43.906 -6.078 65.047 1.00 88.44 75 PRO A C 1
ATOM 577 O O . PRO A 1 75 ? -44.588 -6.565 65.950 1.00 88.44 75 PRO A O 1
ATOM 580 N N . ALA A 1 76 ? -43.124 -6.809 64.258 1.00 88.25 76 ALA A N 1
ATOM 581 C CA . ALA A 1 76 ? -42.904 -8.236 64.416 1.00 88.25 76 ALA A CA 1
ATOM 582 C C . ALA A 1 76 ? -42.196 -8.525 65.745 1.00 88.25 76 ALA A C 1
ATOM 584 O O . ALA A 1 76 ? -41.320 -7.777 66.187 1.00 88.25 76 ALA A O 1
ATOM 585 N N . THR A 1 77 ? -42.560 -9.638 66.373 1.00 86.25 77 THR A N 1
ATOM 586 C CA . THR A 1 77 ? -41.923 -10.126 67.597 1.00 86.25 77 THR A CA 1
ATOM 587 C C . THR A 1 77 ? -41.015 -11.308 67.271 1.00 86.25 77 THR A C 1
ATOM 589 O O . THR A 1 77 ? -41.055 -11.861 66.175 1.00 86.25 77 THR A O 1
ATOM 592 N N . ALA A 1 78 ? -40.214 -11.753 68.242 1.00 82.19 78 ALA A N 1
ATOM 593 C CA . ALA A 1 78 ? -39.369 -12.939 68.078 1.00 82.19 78 ALA A CA 1
ATOM 594 C C . ALA A 1 78 ? -40.158 -14.232 67.767 1.00 82.19 78 ALA A C 1
ATOM 596 O O . ALA A 1 78 ? -39.562 -15.226 67.366 1.00 82.19 78 ALA A O 1
ATOM 597 N N . THR A 1 79 ? -41.482 -14.236 67.964 1.00 86.44 79 THR A N 1
ATOM 598 C CA . THR A 1 79 ? -42.364 -15.370 67.654 1.00 86.44 79 THR A CA 1
ATOM 599 C C . THR A 1 79 ? -43.060 -15.244 66.297 1.00 86.44 79 THR A C 1
ATOM 601 O O . THR A 1 79 ? -43.768 -16.169 65.903 1.00 86.44 79 THR A O 1
ATOM 604 N N . THR A 1 80 ? -42.918 -14.114 65.595 1.00 87.50 80 THR A N 1
ATOM 605 C CA . THR A 1 80 ? -43.493 -13.925 64.258 1.00 87.50 80 THR A CA 1
ATOM 606 C C . THR A 1 80 ? -42.755 -14.825 63.258 1.00 87.50 80 THR A C 1
ATOM 608 O O . THR A 1 80 ? -41.534 -14.716 63.152 1.00 87.50 80 THR A O 1
ATOM 611 N N . PRO A 1 81 ? -43.451 -15.708 62.514 1.00 87.88 81 PRO A N 1
ATOM 612 C CA . PRO A 1 81 ? -42.815 -16.537 61.493 1.00 87.88 81 PRO A CA 1
ATOM 613 C C . PRO A 1 81 ? -42.184 -15.690 60.383 1.00 87.88 81 PRO A C 1
ATOM 615 O O . PRO A 1 81 ? -42.774 -14.696 59.961 1.00 87.88 81 PRO A O 1
ATOM 618 N N . ASP A 1 82 ? -41.057 -16.136 59.824 1.00 84.06 82 ASP A N 1
ATOM 619 C CA . ASP A 1 82 ? -40.375 -15.431 58.725 1.00 84.06 82 ASP A CA 1
ATOM 620 C C . ASP A 1 82 ? -41.289 -15.194 57.511 1.00 84.06 82 ASP A C 1
ATOM 622 O O . ASP A 1 82 ? -41.229 -14.151 56.865 1.00 84.06 82 ASP A O 1
ATOM 626 N N . SER A 1 83 ? -42.200 -16.132 57.231 1.00 86.44 83 SER A N 1
ATOM 627 C CA . SER A 1 83 ? -43.187 -16.020 56.150 1.00 86.44 83 SER A CA 1
ATOM 628 C C . SER A 1 83 ? -44.216 -14.906 56.366 1.00 86.44 83 SER A C 1
ATOM 630 O O . SER A 1 83 ? -44.899 -14.522 55.413 1.00 86.44 83 SER A O 1
ATOM 632 N N . HIS A 1 84 ? -44.355 -14.402 57.594 1.00 89.50 84 HIS A N 1
ATOM 633 C CA . HIS A 1 84 ? -45.250 -13.307 57.967 1.00 89.50 84 HIS A CA 1
ATOM 634 C C . HIS A 1 84 ? -44.525 -11.959 58.031 1.00 89.50 84 HIS A C 1
ATOM 636 O O . HIS A 1 84 ? -45.174 -10.938 58.243 1.00 89.50 84 HIS A O 1
ATOM 642 N N . LEU A 1 85 ? -43.207 -11.920 57.827 1.00 90.75 85 LEU A N 1
ATOM 643 C CA . LEU A 1 85 ? -42.477 -10.661 57.763 1.00 90.75 85 LEU A CA 1
ATOM 644 C C . LEU A 1 85 ? -42.838 -9.903 56.484 1.00 90.75 85 LEU A C 1
ATOM 646 O O . LEU A 1 85 ? -42.913 -10.483 55.404 1.00 90.75 85 LEU A O 1
ATOM 650 N N . ALA A 1 86 ? -43.050 -8.599 56.621 1.00 90.06 86 ALA A N 1
ATOM 651 C CA . ALA A 1 86 ? -43.404 -7.714 55.524 1.00 90.06 86 ALA A CA 1
ATOM 652 C C . ALA A 1 86 ? -42.216 -7.469 54.591 1.00 90.06 86 ALA A C 1
ATOM 654 O O . ALA A 1 86 ? -41.229 -6.819 54.961 1.00 90.06 86 ALA A O 1
ATOM 655 N N . LEU A 1 87 ? -42.334 -7.951 53.358 1.00 89.81 87 LEU A N 1
ATOM 656 C CA . LEU A 1 87 ? -41.438 -7.597 52.266 1.00 89.81 87 LEU A CA 1
ATOM 657 C C . LEU A 1 87 ? -41.933 -6.330 51.571 1.00 89.81 87 LEU A C 1
ATOM 659 O O . LEU A 1 87 ? -43.104 -5.963 51.650 1.00 89.81 87 LEU A O 1
ATOM 663 N N . PHE A 1 88 ? -41.050 -5.669 50.825 1.00 85.88 88 PHE A N 1
ATOM 664 C CA . PHE A 1 88 ? -41.460 -4.517 50.014 1.00 85.88 88 PHE A CA 1
ATOM 665 C C . PHE A 1 88 ? -42.547 -4.876 48.982 1.00 85.88 88 PHE A C 1
ATOM 667 O O . PHE A 1 88 ? -43.358 -4.026 48.630 1.00 85.88 88 PHE A O 1
ATOM 674 N N . SER A 1 89 ? -42.566 -6.126 48.503 1.00 84.69 89 SER A N 1
ATOM 675 C CA . SER A 1 89 ? -43.569 -6.639 47.565 1.00 84.69 89 SER A CA 1
ATOM 676 C C . SER A 1 89 ? -44.960 -6.755 48.180 1.00 84.69 89 SER A C 1
ATOM 678 O O . SER A 1 89 ? -45.935 -6.755 47.441 1.00 84.69 89 SER A O 1
ATOM 680 N N . ASP A 1 90 ? -45.047 -6.843 49.510 1.00 88.38 90 ASP A N 1
ATOM 681 C CA . ASP A 1 90 ? -46.312 -6.946 50.241 1.00 88.38 90 ASP A CA 1
ATOM 682 C C . ASP A 1 90 ? -46.927 -5.560 50.507 1.00 88.38 90 ASP A C 1
ATOM 684 O O . ASP A 1 90 ? -48.042 -5.462 51.013 1.00 88.38 90 ASP A O 1
ATOM 688 N N . LEU A 1 91 ? -46.216 -4.475 50.169 1.00 85.94 91 LEU A N 1
ATOM 689 C CA . LEU A 1 91 ? -46.648 -3.104 50.436 1.00 85.94 91 LEU A CA 1
ATOM 690 C C . LEU A 1 91 ? -48.046 -2.779 49.870 1.00 85.94 91 LEU A C 1
ATOM 692 O O . LEU A 1 91 ? -48.818 -2.181 50.622 1.00 85.94 91 LEU A O 1
ATOM 696 N N . PRO A 1 92 ? -48.424 -3.187 48.636 1.00 85.56 92 PRO A N 1
ATOM 697 C CA . PRO A 1 92 ? -49.771 -2.943 48.112 1.00 85.56 92 PRO A CA 1
ATOM 698 C C . PRO A 1 92 ? -50.883 -3.545 48.985 1.00 85.56 92 PRO A C 1
ATOM 700 O O . PRO A 1 92 ? -51.914 -2.908 49.188 1.00 85.56 92 PRO A O 1
ATOM 703 N N . ASP A 1 93 ? -50.641 -4.723 49.568 1.00 86.12 93 ASP A N 1
ATOM 704 C CA . ASP A 1 93 ? -51.587 -5.459 50.424 1.00 86.12 93 ASP A CA 1
ATOM 705 C C . ASP A 1 93 ? -51.531 -5.025 51.903 1.00 86.12 93 ASP A C 1
ATOM 707 O O . ASP A 1 93 ? -52.208 -5.595 52.772 1.00 86.12 93 ASP A O 1
ATOM 711 N N . MET A 1 94 ? -50.667 -4.057 52.215 1.00 86.00 94 MET A N 1
ATOM 712 C CA . MET A 1 94 ? -50.465 -3.519 53.557 1.00 86.00 94 MET A CA 1
ATOM 713 C C . MET A 1 94 ? -50.907 -2.064 53.701 1.00 86.00 94 MET A C 1
ATOM 715 O O . MET A 1 94 ? -50.896 -1.568 54.825 1.00 86.00 94 MET A O 1
ATOM 719 N N . ILE A 1 95 ? -51.298 -1.376 52.622 1.00 83.62 95 ILE A N 1
ATOM 720 C CA . ILE A 1 95 ? -51.638 0.061 52.634 1.00 83.62 95 ILE A CA 1
ATOM 721 C C . ILE A 1 95 ? -52.663 0.402 53.727 1.00 83.62 95 ILE A C 1
ATOM 723 O O . ILE A 1 95 ? -52.516 1.405 54.420 1.00 83.62 95 ILE A O 1
ATOM 727 N N . ASP A 1 96 ? -53.667 -0.450 53.910 1.00 84.44 96 ASP A N 1
ATOM 728 C CA . ASP A 1 96 ? -54.745 -0.331 54.895 1.00 84.44 96 ASP A CA 1
ATOM 729 C C . ASP A 1 96 ? -54.332 -0.707 56.332 1.00 84.44 96 ASP A C 1
ATOM 731 O O . ASP A 1 96 ? -55.033 -0.381 57.290 1.00 84.44 96 ASP A O 1
ATOM 735 N N . LYS A 1 97 ? -53.181 -1.363 56.498 1.00 86.56 97 LYS A N 1
ATOM 736 C CA . LYS A 1 97 ? -52.639 -1.828 57.786 1.00 86.56 97 LYS A CA 1
ATOM 737 C C . LYS A 1 97 ? -51.537 -0.919 58.333 1.00 86.56 97 LYS A C 1
ATOM 739 O O . LYS A 1 97 ? -51.166 -1.040 59.502 1.00 86.56 97 LYS A O 1
ATOM 744 N N . LEU A 1 98 ? -50.987 -0.023 57.509 1.00 85.44 98 LEU A N 1
ATOM 745 C CA . LEU A 1 98 ? -49.974 0.942 57.935 1.00 85.44 98 LEU A CA 1
ATOM 746 C C . LEU A 1 98 ? -50.613 2.067 58.759 1.00 85.44 98 LEU A C 1
ATOM 748 O O . LEU A 1 98 ? -51.601 2.682 58.372 1.00 85.44 98 LEU A O 1
ATOM 752 N N . GLN A 1 99 ? -50.023 2.360 59.915 1.00 83.44 99 GLN A N 1
ATOM 753 C CA . GLN A 1 99 ? -50.517 3.377 60.835 1.00 83.44 99 GLN A CA 1
ATOM 754 C C . GLN A 1 99 ? -50.049 4.769 60.401 1.00 83.44 99 GLN A C 1
ATOM 756 O O . GLN A 1 99 ? -48.854 5.018 60.232 1.00 83.44 99 GLN A O 1
ATOM 761 N N . HIS A 1 100 ? -50.991 5.703 60.281 1.00 81.19 100 HIS A N 1
ATOM 762 C CA . HIS A 1 100 ? -50.678 7.106 60.018 1.00 81.19 100 HIS A CA 1
ATOM 763 C C . HIS A 1 100 ? -49.830 7.730 61.137 1.00 81.19 100 HIS A C 1
ATOM 765 O O . HIS A 1 100 ? -49.994 7.417 62.318 1.00 81.19 100 HIS A O 1
ATOM 771 N N . GLY A 1 101 ? -48.929 8.641 60.755 1.00 77.81 101 GLY A N 1
ATOM 772 C CA . GLY A 1 101 ? -48.051 9.361 61.686 1.00 77.81 101 GLY A CA 1
ATOM 773 C C . GLY A 1 101 ? -46.875 8.544 62.234 1.00 77.81 101 GLY A C 1
ATOM 774 O O . GLY A 1 101 ? -46.191 9.009 63.139 1.00 77.81 101 GLY A O 1
ATOM 775 N N . GLN A 1 102 ? -46.638 7.339 61.710 1.00 84.06 102 GLN A N 1
ATOM 776 C CA . GLN A 1 102 ? -45.477 6.513 62.047 1.00 84.06 102 GLN A CA 1
ATOM 777 C C . GLN A 1 102 ? -44.384 6.630 60.979 1.00 84.06 102 GLN A C 1
ATOM 779 O O . GLN A 1 102 ? -44.685 6.772 59.792 1.00 84.06 102 GLN A O 1
ATOM 784 N N . THR A 1 103 ? -43.119 6.531 61.397 1.00 85.94 103 THR A N 1
ATOM 785 C CA . THR A 1 103 ? -41.966 6.516 60.485 1.00 85.94 103 THR A CA 1
ATOM 786 C C . THR A 1 103 ? -41.677 5.094 60.018 1.00 85.94 103 THR A C 1
ATOM 788 O O . THR A 1 103 ? -41.479 4.180 60.828 1.00 85.94 103 THR A O 1
ATOM 791 N N . TYR A 1 104 ? -41.591 4.917 58.703 1.00 88.50 104 TYR A N 1
ATOM 792 C CA . TYR A 1 104 ? -41.263 3.645 58.069 1.00 88.50 104 TYR A CA 1
ATOM 793 C C . TYR A 1 104 ? -39.934 3.744 57.320 1.00 88.50 104 TYR A C 1
ATOM 795 O O . TYR A 1 104 ? -39.515 4.824 56.905 1.00 88.50 104 TYR A O 1
ATOM 803 N N . ALA A 1 105 ? -39.265 2.610 57.146 1.00 89.69 105 ALA A N 1
ATOM 804 C CA . ALA A 1 105 ? -38.061 2.501 56.336 1.00 89.69 105 ALA A CA 1
ATOM 805 C C . ALA A 1 105 ? -38.066 1.205 55.522 1.00 89.69 105 ALA A C 1
ATOM 807 O O . ALA A 1 105 ? -38.767 0.242 55.840 1.00 89.69 105 ALA A O 1
ATOM 808 N N . LEU A 1 106 ? -37.239 1.181 54.482 1.00 90.62 106 LEU A N 1
ATOM 809 C CA . LEU A 1 106 ? -36.884 -0.042 53.769 1.00 90.62 106 LEU A CA 1
ATOM 810 C C . LEU A 1 106 ? -35.505 -0.501 54.234 1.00 90.62 106 LEU A C 1
ATOM 812 O O . LEU A 1 106 ? -34.559 0.289 54.249 1.00 90.62 106 LEU A O 1
ATOM 816 N N . ARG A 1 107 ? -35.388 -1.781 54.590 1.00 91.56 107 ARG A N 1
ATOM 817 C CA . ARG A 1 107 ? -34.105 -2.433 54.861 1.00 91.56 107 ARG A CA 1
ATOM 818 C C . ARG A 1 107 ? -33.636 -3.156 53.607 1.00 91.56 107 ARG A C 1
ATOM 820 O O . ARG A 1 107 ? -34.237 -4.160 53.239 1.00 91.56 107 ARG A O 1
ATOM 827 N N . PHE A 1 108 ? -32.552 -2.690 52.997 1.00 89.69 108 PHE A N 1
ATOM 828 C CA . PHE A 1 108 ? -31.870 -3.371 51.897 1.00 89.69 108 PHE A CA 1
ATOM 829 C C . PHE A 1 108 ? -30.709 -4.203 52.438 1.00 89.69 108 PHE A C 1
ATOM 831 O O . PHE A 1 108 ? -29.793 -3.657 53.049 1.00 89.69 108 PHE A O 1
ATOM 838 N N . SER A 1 109 ? -30.737 -5.511 52.196 1.00 88.44 109 SER A N 1
ATOM 839 C CA . SER A 1 109 ? -29.677 -6.430 52.615 1.00 88.44 109 SER A CA 1
ATOM 840 C C . SER A 1 109 ? -28.757 -6.791 51.446 1.00 88.44 109 SER A C 1
ATOM 842 O O . SER A 1 109 ? -29.221 -7.295 50.422 1.00 88.44 109 SER A O 1
ATOM 844 N N . PHE A 1 110 ? -27.451 -6.584 51.614 1.00 86.06 110 PHE A N 1
ATOM 845 C CA . PHE A 1 110 ? -26.409 -6.900 50.630 1.00 86.06 110 PHE A CA 1
ATOM 846 C C . PHE A 1 110 ? -25.489 -7.996 51.181 1.00 86.06 110 PHE A C 1
ATOM 848 O O . PHE A 1 110 ? -24.983 -7.858 52.292 1.00 86.06 110 PHE A O 1
ATOM 855 N N . ASP A 1 111 ? -25.282 -9.079 50.426 1.00 77.38 111 ASP A N 1
ATOM 856 C CA . ASP A 1 111 ? -24.584 -10.299 50.876 1.00 77.38 111 ASP A CA 1
ATOM 857 C C . ASP A 1 111 ? -23.197 -10.511 50.235 1.00 77.38 111 ASP A C 1
ATOM 859 O O . ASP A 1 111 ? -22.642 -11.604 50.313 1.00 77.38 111 ASP A O 1
ATOM 863 N N . GLY A 1 112 ? -22.641 -9.490 49.569 1.00 68.81 112 GLY A N 1
ATOM 864 C CA . GLY A 1 112 ? -21.266 -9.499 49.040 1.00 68.81 112 GLY A CA 1
ATOM 865 C C . GLY A 1 112 ? -20.986 -10.505 47.911 1.00 68.81 112 GLY A C 1
ATOM 866 O O . GLY A 1 112 ? -19.859 -10.602 47.432 1.00 68.81 112 GLY A O 1
ATOM 867 N N . LYS A 1 113 ? -21.989 -11.248 47.418 1.00 65.19 113 LYS A N 1
ATOM 868 C CA . LYS A 1 113 ? -21.794 -12.323 46.419 1.00 65.19 113 LYS A CA 1
ATOM 869 C C . LYS A 1 113 ? -21.353 -11.848 45.023 1.00 65.19 113 LYS A C 1
ATOM 871 O O . LYS A 1 113 ? -21.151 -12.674 44.134 1.00 65.19 113 LYS A O 1
ATOM 876 N N . GLY A 1 114 ? -21.217 -10.539 44.810 1.00 59.72 114 GLY A N 1
ATOM 877 C CA . GLY A 1 114 ? -20.801 -9.929 43.544 1.00 59.72 114 GLY A CA 1
ATOM 878 C C . GLY A 1 114 ? -19.297 -9.673 43.401 1.00 59.72 114 GLY A C 1
ATOM 879 O O . GLY A 1 114 ? -18.867 -9.314 42.310 1.00 59.72 114 GLY A O 1
ATOM 880 N N . ASP A 1 115 ? -18.499 -9.864 44.455 1.00 63.62 115 ASP A N 1
ATOM 881 C CA . ASP A 1 115 ? -17.158 -9.258 44.533 1.00 63.62 115 ASP A CA 1
ATOM 882 C C . ASP A 1 115 ? -16.070 -9.975 43.715 1.00 63.62 115 ASP A C 1
ATOM 884 O O . ASP A 1 115 ? -15.033 -9.386 43.403 1.00 63.62 115 ASP A O 1
ATOM 888 N N . TYR A 1 116 ? -16.289 -11.235 43.327 1.00 70.69 116 TYR A N 1
ATOM 889 C CA . TYR A 1 116 ? -15.288 -12.031 42.612 1.00 70.69 116 TYR A CA 1
ATOM 890 C C . TYR A 1 116 ? -15.630 -12.218 41.139 1.00 70.69 116 TYR A C 1
ATOM 892 O O . TYR A 1 116 ? -16.787 -12.413 40.766 1.00 70.69 116 TYR A O 1
ATOM 900 N N . LEU A 1 117 ? -14.603 -12.231 40.288 1.00 75.81 117 LEU A N 1
ATOM 901 C CA . LEU A 1 117 ? -14.755 -12.636 38.893 1.00 75.81 117 LEU A CA 1
ATOM 902 C C . LEU A 1 117 ? -15.209 -14.095 38.830 1.00 75.81 117 LEU A C 1
ATOM 904 O O . LEU A 1 117 ? -14.637 -14.971 39.480 1.00 75.81 117 LEU A O 1
ATOM 908 N N . ARG A 1 118 ? -16.252 -14.343 38.042 1.00 77.75 118 ARG A N 1
ATOM 909 C CA . ARG A 1 118 ? -16.858 -15.665 37.880 1.00 77.75 118 ARG A CA 1
ATOM 910 C C . ARG A 1 118 ? -16.355 -16.334 36.609 1.00 77.75 118 ARG A C 1
ATOM 912 O O . ARG A 1 118 ? -16.063 -15.669 35.619 1.00 77.75 118 ARG A O 1
ATOM 919 N N . THR A 1 119 ? -16.325 -17.663 36.620 1.00 77.31 119 THR A N 1
ATOM 920 C CA . THR A 1 119 ? -15.939 -18.488 35.463 1.00 77.31 119 THR A CA 1
ATOM 921 C C . THR A 1 119 ? -16.907 -18.376 34.284 1.00 77.31 119 THR A C 1
ATOM 923 O O . THR A 1 119 ? -16.517 -18.649 33.155 1.00 77.31 119 THR A O 1
ATOM 926 N N . ASP A 1 120 ? -18.148 -17.954 34.526 1.00 78.94 120 ASP A N 1
ATOM 927 C CA . ASP A 1 120 ? -19.179 -17.724 33.507 1.00 78.94 120 ASP A CA 1
ATOM 928 C C . ASP A 1 120 ? -19.135 -16.318 32.877 1.00 78.94 120 ASP A C 1
ATOM 930 O O . ASP A 1 120 ? -19.934 -16.022 31.991 1.00 78.94 120 ASP A O 1
ATOM 934 N N . GLY A 1 121 ? -18.222 -15.445 33.320 1.00 77.81 121 GLY A N 1
ATOM 935 C CA . GLY A 1 121 ? -18.064 -14.092 32.780 1.00 77.81 121 GLY A CA 1
ATOM 936 C C . GLY A 1 121 ? -19.186 -13.111 33.139 1.00 77.81 121 GLY A C 1
ATOM 937 O O . GLY A 1 121 ? -19.212 -12.009 32.597 1.00 77.81 121 GLY A O 1
ATOM 938 N N . LEU A 1 122 ? -20.099 -13.463 34.056 1.00 78.44 122 LEU A N 1
ATOM 939 C CA . LEU A 1 122 ? -21.205 -12.577 34.453 1.00 78.44 122 LEU A CA 1
ATOM 940 C C . LEU A 1 122 ? -20.740 -11.352 35.251 1.00 78.44 122 LEU A C 1
ATOM 942 O O . LEU A 1 122 ? -21.397 -10.310 35.223 1.00 78.44 122 LEU A O 1
ATOM 946 N N . ASN A 1 123 ? -19.603 -11.465 35.941 1.00 76.75 123 ASN A N 1
ATOM 947 C CA . ASN A 1 123 ? -19.014 -10.365 36.698 1.00 76.75 123 ASN A CA 1
ATOM 948 C C . ASN A 1 123 ? -17.915 -9.698 35.864 1.00 76.75 123 ASN A C 1
ATOM 950 O O . ASN A 1 123 ? -16.925 -10.328 35.494 1.00 76.75 123 ASN A O 1
ATOM 954 N N . SER A 1 124 ? -18.093 -8.409 35.577 1.00 75.62 124 SER A N 1
ATOM 955 C CA . SER A 1 124 ? -17.112 -7.603 34.848 1.00 75.62 124 SER A CA 1
ATOM 956 C C . SER A 1 124 ? -15.897 -7.276 35.712 1.00 75.62 124 SER A C 1
ATOM 958 O O . SER A 1 124 ? -16.056 -6.966 36.890 1.00 75.62 124 SER A O 1
ATOM 960 N N . ALA A 1 125 ? -14.717 -7.220 35.102 1.00 78.31 125 ALA A N 1
ATOM 961 C CA . ALA A 1 125 ? -13.515 -6.692 35.734 1.00 78.31 125 ALA A CA 1
ATOM 962 C C . ALA A 1 125 ? -13.302 -5.220 35.359 1.00 78.31 125 ALA A C 1
ATOM 964 O O . ALA A 1 125 ? -13.291 -4.891 34.174 1.00 78.31 125 ALA A O 1
ATOM 965 N N . ASP A 1 126 ? -13.045 -4.355 36.341 1.00 77.44 126 ASP A N 1
ATOM 966 C CA . ASP A 1 126 ? -12.570 -2.987 36.068 1.00 77.44 126 ASP A CA 1
ATOM 967 C C . ASP A 1 126 ? -11.123 -2.998 35.541 1.00 77.44 126 ASP A C 1
ATOM 969 O O . ASP A 1 126 ? -10.728 -2.204 34.681 1.00 77.44 126 ASP A O 1
ATOM 973 N N . LYS A 1 127 ? -10.322 -3.936 36.060 1.00 77.69 127 LYS A N 1
ATOM 974 C CA . LYS A 1 127 ? -8.970 -4.246 35.597 1.00 77.69 127 LYS A CA 1
ATOM 975 C C . LYS A 1 127 ? -8.625 -5.706 35.870 1.00 77.69 127 LYS A C 1
ATOM 977 O O . LYS A 1 127 ? -9.076 -6.276 36.861 1.00 77.69 127 LYS A O 1
ATOM 982 N N . VAL A 1 128 ? -7.764 -6.281 35.038 1.00 83.44 128 VAL A N 1
ATOM 983 C CA . VAL A 1 128 ? -7.178 -7.614 35.256 1.00 83.44 128 VAL A CA 1
ATOM 984 C C . VAL A 1 128 ? -5.669 -7.489 35.156 1.00 83.44 128 VAL A C 1
ATOM 986 O O . VAL A 1 128 ? -5.176 -6.960 34.166 1.00 83.44 128 VAL A O 1
ATOM 989 N N . CYS A 1 129 ? -4.939 -7.952 36.167 1.00 79.56 129 CYS A N 1
ATOM 990 C CA . CYS A 1 129 ? -3.481 -7.878 36.217 1.00 79.56 129 CYS A CA 1
ATOM 991 C C . CYS A 1 129 ? -2.882 -9.278 36.336 1.00 79.56 129 CYS A C 1
ATOM 993 O O . CYS A 1 129 ? -3.438 -10.134 37.023 1.00 79.56 129 CYS A O 1
ATOM 995 N N . TRP A 1 130 ? -1.732 -9.492 35.702 1.00 85.06 130 TRP A N 1
ATOM 996 C CA . TRP A 1 130 ? -0.963 -10.727 35.842 1.00 85.06 130 TRP A CA 1
ATOM 997 C C . TRP A 1 130 ? 0.141 -10.553 36.873 1.00 85.06 130 TRP A C 1
ATOM 999 O O . TRP A 1 130 ? 0.792 -9.515 36.902 1.00 85.06 130 TRP A O 1
ATOM 1009 N N . ASN A 1 131 ? 0.391 -11.576 37.685 1.00 84.31 131 ASN A N 1
ATOM 1010 C CA . ASN A 1 131 ? 1.543 -11.591 38.582 1.00 84.31 131 ASN A CA 1
ATOM 1011 C C . ASN A 1 131 ? 2.809 -11.994 37.818 1.00 84.31 131 ASN A C 1
ATOM 1013 O O . ASN A 1 131 ? 2.771 -12.862 36.943 1.00 84.31 131 ASN A O 1
ATOM 1017 N N . THR A 1 132 ? 3.944 -11.392 38.167 1.00 79.25 132 THR A N 1
ATOM 1018 C CA . THR A 1 132 ? 5.262 -11.875 37.744 1.00 79.25 132 THR A CA 1
ATOM 1019 C C . THR A 1 132 ? 5.639 -13.144 38.514 1.00 79.25 132 THR A C 1
ATOM 1021 O O . THR A 1 132 ? 5.029 -13.485 39.529 1.00 79.25 132 THR A O 1
ATOM 1024 N N . THR A 1 133 ? 6.706 -13.824 38.085 1.00 80.94 133 THR A N 1
ATOM 1025 C CA . THR A 1 133 ? 7.283 -14.979 38.803 1.00 80.94 133 THR A CA 1
ATOM 1026 C C . THR A 1 133 ? 7.691 -14.660 40.246 1.00 80.94 133 THR A C 1
ATOM 1028 O O . THR A 1 133 ? 7.765 -15.563 41.071 1.00 80.94 133 THR A O 1
ATOM 1031 N N . THR A 1 134 ? 7.923 -13.385 40.567 1.00 81.31 134 THR A N 1
ATOM 1032 C CA . THR A 1 134 ? 8.270 -12.896 41.910 1.00 81.31 134 THR A CA 1
ATOM 1033 C C . THR A 1 134 ? 7.061 -12.425 42.725 1.00 81.31 134 THR A C 1
ATOM 1035 O O . THR A 1 134 ? 7.237 -11.908 43.824 1.00 81.31 134 THR A O 1
ATOM 1038 N N . GLY A 1 135 ? 5.837 -12.569 42.203 1.00 75.19 135 GLY A N 1
ATOM 1039 C CA . GLY A 1 135 ? 4.614 -12.104 42.865 1.00 75.19 135 GLY A CA 1
ATOM 1040 C C . GLY A 1 135 ? 4.401 -10.588 42.810 1.00 75.19 135 GLY A C 1
ATOM 1041 O O . GLY A 1 135 ? 3.494 -10.081 43.465 1.00 75.19 135 GLY A O 1
ATOM 1042 N N . ALA A 1 136 ? 5.204 -9.853 42.033 1.00 74.38 136 ALA A N 1
ATOM 1043 C CA . ALA A 1 136 ? 4.961 -8.439 41.772 1.00 74.38 136 ALA A CA 1
ATOM 1044 C C . ALA A 1 136 ? 3.830 -8.268 40.744 1.00 74.38 136 ALA A C 1
ATOM 1046 O O . ALA A 1 136 ? 3.608 -9.133 39.893 1.00 74.38 136 ALA A O 1
ATOM 1047 N N . ALA A 1 137 ? 3.130 -7.134 40.801 1.00 67.19 137 ALA A N 1
ATOM 1048 C CA . ALA A 1 137 ? 2.118 -6.797 39.806 1.00 67.19 137 ALA A CA 1
ATOM 1049 C C . ALA A 1 137 ? 2.784 -6.580 38.436 1.00 67.19 137 ALA A C 1
ATOM 1051 O O . ALA A 1 137 ? 3.598 -5.674 38.260 1.00 67.19 137 ALA A O 1
ATOM 1052 N N . GLY A 1 138 ? 2.455 -7.442 37.480 1.00 73.38 138 GLY A N 1
ATOM 1053 C CA . GLY A 1 138 ? 2.845 -7.351 36.079 1.00 73.38 138 GLY A CA 1
ATOM 1054 C C . GLY A 1 138 ? 1.855 -6.510 35.258 1.00 73.38 138 GLY A C 1
ATOM 1055 O O . GLY A 1 138 ? 1.216 -5.603 35.796 1.00 73.38 138 GLY A O 1
ATOM 1056 N N . PRO A 1 139 ? 1.729 -6.759 33.941 1.00 77.00 139 PRO A N 1
ATOM 1057 C CA . PRO A 1 139 ? 0.866 -5.961 33.078 1.00 77.00 139 PRO A CA 1
ATOM 1058 C C . PRO A 1 139 ? -0.607 -6.092 33.481 1.00 77.00 139 PRO A C 1
ATOM 1060 O O . PRO A 1 139 ? -1.070 -7.169 33.865 1.00 77.00 139 PRO A O 1
ATOM 1063 N N . CYS A 1 140 ? -1.340 -4.987 33.346 1.00 72.19 140 CYS A N 1
ATOM 1064 C CA . CYS A 1 140 ? -2.775 -4.922 33.587 1.00 72.19 140 CYS A CA 1
ATOM 1065 C C . CYS A 1 140 ? -3.522 -4.547 32.305 1.00 72.19 140 CYS A C 1
ATOM 1067 O O . CYS A 1 140 ? -3.070 -3.689 31.548 1.00 72.19 140 CYS A O 1
ATOM 1069 N N . LEU A 1 141 ? -4.688 -5.152 32.104 1.00 75.06 141 LEU A N 1
ATOM 1070 C CA . LEU A 1 141 ? -5.669 -4.771 31.097 1.00 75.06 141 LEU A CA 1
ATOM 1071 C C . LEU A 1 141 ? -6.747 -3.896 31.734 1.00 75.06 141 LEU A C 1
ATOM 1073 O O . LEU A 1 141 ? -7.237 -4.194 32.825 1.00 75.06 141 LEU A O 1
ATOM 1077 N N . THR A 1 142 ? -7.121 -2.832 31.028 1.00 76.19 142 THR A N 1
ATOM 1078 C CA . THR A 1 142 ? -8.253 -1.961 31.354 1.00 76.19 142 THR A CA 1
ATOM 1079 C C . THR A 1 142 ? -8.933 -1.493 30.066 1.00 76.19 142 THR A C 1
ATOM 1081 O O . THR A 1 142 ? -8.314 -1.507 28.996 1.00 76.19 142 THR A O 1
ATOM 1084 N N . SER A 1 143 ? -10.199 -1.094 30.179 1.00 70.00 143 SER A N 1
ATOM 1085 C CA . SER A 1 143 ? -11.037 -0.642 29.068 1.00 70.00 143 SER A CA 1
ATOM 1086 C C . SER A 1 143 ? -11.318 0.855 29.227 1.00 70.00 143 SER A C 1
ATOM 1088 O O . SER A 1 143 ? -12.151 1.224 30.053 1.00 70.00 143 SER A O 1
ATOM 1090 N N . PRO A 1 144 ? -10.630 1.748 28.491 1.00 59.72 144 PRO A N 1
ATOM 1091 C CA . PRO A 1 144 ? -10.926 3.180 28.539 1.00 59.72 144 PRO A CA 1
ATOM 1092 C C . PRO A 1 144 ? -12.219 3.549 27.787 1.00 59.72 144 PRO A C 1
ATOM 1094 O O . PRO A 1 144 ? -12.764 4.624 28.016 1.00 59.72 144 PRO A O 1
ATOM 1097 N N . ALA A 1 145 ? -12.700 2.672 26.898 1.00 64.31 145 ALA A N 1
ATOM 1098 C CA . ALA A 1 145 ? -13.930 2.816 26.116 1.00 64.31 145 ALA A CA 1
ATOM 1099 C C . ALA A 1 145 ? -14.594 1.440 25.904 1.00 64.31 145 ALA A C 1
ATOM 1101 O O . ALA A 1 145 ? -14.024 0.422 26.301 1.00 64.31 145 ALA A O 1
ATOM 1102 N N . GLN A 1 146 ? -15.793 1.400 25.308 1.00 58.41 146 GLN A N 1
ATOM 1103 C CA . GLN A 1 146 ? -16.572 0.163 25.100 1.00 58.41 146 GLN A CA 1
ATOM 1104 C C . GLN A 1 146 ? -15.922 -0.827 24.113 1.00 58.41 146 GLN A C 1
ATOM 1106 O O . GLN A 1 146 ? -16.274 -2.002 24.099 1.00 58.41 146 GLN A O 1
ATOM 1111 N N . ASP A 1 147 ? -14.964 -0.363 23.321 1.00 56.06 147 ASP A N 1
ATOM 1112 C CA . ASP A 1 147 ? -14.395 -1.021 22.145 1.00 56.06 147 ASP A CA 1
ATOM 1113 C C . ASP A 1 147 ? -12.853 -1.027 22.142 1.00 56.06 147 ASP A C 1
ATOM 1115 O O . ASP A 1 147 ? -12.224 -1.374 21.144 1.00 56.06 147 ASP A O 1
ATOM 1119 N N . ALA A 1 148 ? -12.220 -0.687 23.270 1.00 48.34 148 ALA A N 1
ATOM 1120 C CA . ALA A 1 148 ? -10.767 -0.605 23.376 1.00 48.34 148 ALA A CA 1
ATOM 1121 C C . ALA A 1 148 ? -10.225 -1.417 24.558 1.00 48.34 148 ALA A C 1
ATOM 1123 O O . ALA A 1 148 ? -10.565 -1.162 25.709 1.00 48.34 148 ALA A O 1
ATOM 1124 N N . LEU A 1 149 ? -9.294 -2.332 24.278 1.00 49.41 149 LEU A N 1
ATOM 1125 C CA . LEU A 1 149 ? -8.445 -2.991 25.274 1.00 49.41 149 LEU A CA 1
ATOM 1126 C C . LEU A 1 149 ? -7.009 -2.505 25.086 1.00 49.41 149 LEU A C 1
ATOM 1128 O O . LEU A 1 149 ? -6.439 -2.635 24.004 1.00 49.41 149 LEU A O 1
ATOM 1132 N N . VAL A 1 150 ? -6.409 -1.942 26.135 1.00 52.31 150 VAL A N 1
ATOM 1133 C CA . VAL A 1 150 ? -5.043 -1.404 26.058 1.00 52.31 150 VAL A CA 1
ATOM 1134 C C . VAL A 1 150 ? -4.067 -2.356 26.740 1.00 52.31 150 VAL A C 1
ATOM 1136 O O . VAL A 1 150 ? -4.081 -2.499 27.959 1.00 52.31 150 VAL A O 1
ATOM 1139 N N . LEU A 1 151 ? -3.166 -2.948 25.954 1.00 48.22 151 LEU A N 1
ATOM 1140 C CA . LEU A 1 151 ? -1.973 -3.635 26.444 1.00 48.22 151 LEU A CA 1
ATOM 1141 C C . LEU A 1 151 ? -0.743 -2.832 26.011 1.00 48.22 151 LEU A C 1
ATOM 1143 O O . LEU A 1 151 ? -0.386 -2.807 24.835 1.00 48.22 151 LEU A O 1
ATOM 1147 N N . LYS A 1 152 ? -0.081 -2.157 26.953 1.00 49.38 152 LYS A N 1
ATOM 1148 C CA . LYS A 1 152 ? 1.213 -1.512 26.696 1.00 49.38 152 LYS A CA 1
ATOM 1149 C C . LYS A 1 152 ? 2.320 -2.347 27.320 1.00 49.38 152 LYS A C 1
ATOM 1151 O O . LYS A 1 152 ? 2.575 -2.247 28.514 1.00 49.38 152 LYS A O 1
ATOM 1156 N N . GLN A 1 153 ? 2.999 -3.138 26.496 1.00 48.91 153 GLN A N 1
ATOM 1157 C CA . GLN A 1 153 ? 4.258 -3.773 26.862 1.00 48.91 153 GLN A CA 1
ATOM 1158 C C . GLN A 1 153 ? 5.359 -3.290 25.914 1.00 48.91 153 GLN A C 1
ATOM 1160 O O . GLN A 1 153 ? 5.253 -3.442 24.700 1.00 48.91 153 GLN A O 1
ATOM 1165 N N . ARG A 1 154 ? 6.430 -2.718 26.473 1.00 50.16 154 ARG A N 1
ATOM 1166 C CA . ARG A 1 154 ? 7.732 -2.603 25.804 1.00 50.16 154 ARG A CA 1
ATOM 1167 C C . ARG A 1 154 ? 8.718 -3.469 26.571 1.00 50.16 154 ARG A C 1
ATOM 1169 O O . ARG A 1 154 ? 8.882 -3.276 27.769 1.00 50.16 154 ARG A O 1
ATOM 1176 N N . GLN A 1 155 ? 9.344 -4.415 25.880 1.00 49.97 155 GLN A N 1
ATOM 1177 C CA . GLN A 1 155 ? 10.357 -5.306 26.453 1.00 49.97 155 GLN A CA 1
ATOM 1178 C C . GLN A 1 155 ? 11.772 -4.709 26.354 1.00 49.97 155 GLN A C 1
ATOM 1180 O O . GLN A 1 155 ? 12.596 -4.974 27.218 1.00 49.97 155 GLN A O 1
ATOM 1185 N N . ASN A 1 156 ? 12.049 -3.848 25.367 1.00 49.44 156 ASN A N 1
ATOM 1186 C CA . ASN A 1 156 ? 13.338 -3.167 25.231 1.00 49.44 156 ASN A CA 1
ATOM 1187 C C . ASN A 1 156 ? 13.143 -1.852 24.452 1.00 49.44 156 ASN A C 1
ATOM 1189 O O . ASN A 1 156 ? 12.600 -1.867 23.351 1.00 49.44 156 ASN A O 1
ATOM 1193 N N . ILE A 1 157 ? 13.512 -0.696 25.014 1.00 55.41 157 ILE A N 1
ATOM 1194 C CA . ILE A 1 157 ? 13.291 0.617 24.362 1.00 55.41 157 ILE A CA 1
ATOM 1195 C C . ILE A 1 157 ? 14.281 0.906 23.221 1.00 55.41 157 ILE A C 1
ATOM 1197 O O . ILE A 1 157 ? 14.112 1.900 22.517 1.00 55.41 157 ILE A O 1
ATOM 1201 N N . HIS A 1 158 ? 15.304 0.062 23.060 1.00 51.09 158 HIS A N 1
ATOM 1202 C CA . HIS A 1 158 ? 16.422 0.270 22.137 1.00 51.09 158 HIS A CA 1
ATOM 1203 C C . HIS A 1 158 ? 16.402 -0.638 20.899 1.00 51.09 158 HIS A C 1
ATOM 1205 O O . HIS A 1 158 ? 17.282 -0.512 20.054 1.00 51.09 158 HIS A O 1
ATOM 1211 N N . GLU A 1 159 ? 15.401 -1.509 20.749 1.00 49.72 159 GLU A N 1
ATOM 1212 C CA . GLU A 1 159 ? 15.267 -2.388 19.583 1.00 49.72 159 GLU A CA 1
ATOM 1213 C C . GLU A 1 159 ? 13.926 -2.150 18.886 1.00 49.72 159 GLU A C 1
ATOM 1215 O O . GLU A 1 159 ? 12.868 -2.096 19.518 1.00 49.72 159 GLU A O 1
ATOM 1220 N N . PHE A 1 160 ? 13.966 -1.989 17.564 1.00 46.75 160 PHE A N 1
ATOM 1221 C CA . PHE A 1 160 ? 12.759 -1.931 16.750 1.00 46.75 160 PHE A CA 1
ATOM 1222 C C . PHE A 1 160 ? 12.117 -3.324 16.712 1.00 46.75 160 PHE A C 1
ATOM 1224 O O . PHE A 1 160 ? 12.721 -4.282 16.236 1.00 46.75 160 PHE A O 1
ATOM 1231 N N . ALA A 1 161 ? 10.883 -3.446 17.207 1.00 49.62 161 ALA A N 1
ATOM 1232 C CA . ALA A 1 161 ? 10.076 -4.641 16.987 1.00 49.62 161 ALA A CA 1
ATOM 1233 C C . ALA A 1 161 ? 9.550 -4.637 15.542 1.00 49.62 161 ALA A C 1
ATOM 1235 O O . ALA A 1 161 ? 8.952 -3.654 15.101 1.00 49.62 161 ALA A O 1
ATOM 1236 N N . ASN A 1 162 ? 9.752 -5.735 14.813 1.00 49.31 162 ASN A N 1
ATOM 1237 C CA . ASN A 1 162 ? 9.224 -5.892 13.461 1.00 49.31 162 ASN A CA 1
ATOM 1238 C C . ASN A 1 162 ? 7.755 -6.324 13.525 1.00 49.31 162 ASN A C 1
ATOM 1240 O O . ASN A 1 162 ? 7.439 -7.392 14.046 1.00 49.31 162 ASN A O 1
ATOM 1244 N N . LEU A 1 163 ? 6.861 -5.506 12.972 1.00 58.06 163 LEU A N 1
ATOM 1245 C CA . LEU A 1 163 ? 5.456 -5.849 12.776 1.00 58.06 163 LEU A CA 1
ATOM 1246 C C . LEU A 1 163 ? 5.244 -6.246 11.311 1.00 58.06 163 LEU A C 1
ATOM 1248 O O . LEU A 1 163 ? 5.374 -5.411 10.417 1.00 58.06 163 LEU A O 1
ATOM 1252 N N . GLN A 1 164 ? 4.903 -7.511 11.059 1.00 60.72 164 GLN A N 1
ATOM 1253 C CA . GLN A 1 164 ? 4.527 -7.977 9.725 1.00 60.72 164 GLN A CA 1
ATOM 1254 C C . GLN A 1 164 ? 3.009 -7.867 9.554 1.00 60.72 164 GLN A C 1
ATOM 1256 O O . GLN A 1 164 ? 2.247 -8.632 10.136 1.00 60.72 164 GLN A O 1
ATOM 1261 N N . VAL A 1 165 ? 2.574 -6.905 8.745 1.00 72.06 165 VAL A N 1
ATOM 1262 C CA . VAL A 1 165 ? 1.165 -6.676 8.389 1.00 72.06 165 VAL A CA 1
ATOM 1263 C C . VAL A 1 165 ? 0.990 -6.748 6.877 1.00 72.06 165 VAL A C 1
ATOM 1265 O O . VAL A 1 165 ? 1.916 -6.446 6.125 1.00 72.06 165 VAL A O 1
ATOM 1268 N N . GLY A 1 166 ? -0.200 -7.148 6.418 1.00 66.38 166 GLY A N 1
ATOM 1269 C CA . GLY A 1 166 ? -0.482 -7.302 4.987 1.00 66.38 166 GLY A CA 1
ATOM 1270 C C . GLY A 1 166 ? -0.388 -5.991 4.199 1.00 66.38 166 GLY A C 1
ATOM 1271 O O . GLY A 1 166 ? 0.041 -5.990 3.047 1.00 66.38 166 GLY A O 1
ATOM 1272 N N . SER A 1 167 ? -0.763 -4.862 4.807 1.00 75.62 167 SER A N 1
ATOM 1273 C CA . SER A 1 167 ? -0.612 -3.520 4.236 1.00 75.62 167 SER A CA 1
ATOM 1274 C C . SER A 1 167 ? -0.629 -2.463 5.338 1.00 75.62 167 SER A C 1
ATOM 1276 O O . SER A 1 167 ? -1.366 -2.592 6.311 1.00 75.62 167 SER A O 1
ATOM 1278 N N . VAL A 1 168 ? 0.172 -1.411 5.163 1.00 82.88 168 VAL A N 1
ATOM 1279 C CA . VAL A 1 168 ? 0.123 -0.186 5.971 1.00 82.88 168 VAL A CA 1
ATOM 1280 C C . VAL A 1 168 ? -0.400 0.919 5.072 1.00 82.88 168 VAL A C 1
ATOM 1282 O O . VAL A 1 168 ? 0.145 1.126 3.985 1.00 82.88 168 VAL A O 1
ATOM 1285 N N . VAL A 1 169 ? -1.449 1.601 5.524 1.00 87.75 169 VAL A N 1
ATOM 1286 C CA . VAL A 1 169 ? -2.041 2.744 4.831 1.00 87.75 169 VAL A CA 1
ATOM 1287 C C . VAL A 1 169 ? -1.811 3.984 5.679 1.00 87.75 169 VAL A C 1
ATOM 1289 O O . VAL A 1 169 ? -2.172 4.012 6.853 1.00 87.75 169 VAL A O 1
ATOM 1292 N N . SER A 1 170 ? -1.179 4.989 5.088 1.00 88.38 170 SER A N 1
ATOM 1293 C CA . SER A 1 170 ? -1.025 6.317 5.669 1.00 88.38 170 SER A CA 1
ATOM 1294 C C . SER A 1 170 ? -2.039 7.267 5.052 1.00 88.38 170 SER A C 1
ATOM 1296 O O . SER A 1 170 ? -2.204 7.272 3.830 1.00 88.38 170 SER A O 1
ATOM 1298 N N . THR A 1 171 ? -2.653 8.093 5.890 1.00 89.12 171 THR A N 1
ATOM 1299 C CA . THR A 1 171 ? -3.560 9.156 5.457 1.00 89.12 171 THR A CA 1
ATOM 1300 C C . THR A 1 171 ? -2.830 10.491 5.471 1.00 89.12 171 THR A C 1
ATOM 1302 O O . THR A 1 171 ? -2.105 10.798 6.419 1.00 89.12 171 THR A O 1
ATOM 1305 N N . VAL A 1 172 ? -3.024 11.282 4.423 1.00 86.38 172 VAL A N 1
ATOM 1306 C CA . VAL A 1 172 ? -2.567 12.665 4.323 1.00 86.38 172 VAL A CA 1
ATOM 1307 C C . VAL A 1 172 ? -3.792 13.547 4.145 1.00 86.38 172 VAL A C 1
ATOM 1309 O O . VAL A 1 172 ? -4.509 13.421 3.158 1.00 86.38 172 VAL A O 1
ATOM 1312 N N . SER A 1 173 ? -4.007 14.452 5.092 1.00 86.75 173 SER A N 1
ATOM 1313 C CA . SER A 1 173 ? -5.094 15.426 5.040 1.00 86.75 173 SER A CA 1
ATOM 1314 C C . SER A 1 173 ? -4.567 16.752 4.507 1.00 86.75 173 SER A C 1
ATOM 1316 O O . SER A 1 173 ? -3.600 17.303 5.040 1.00 86.75 173 SER A O 1
ATOM 1318 N N . HIS A 1 174 ? -5.203 17.294 3.475 1.00 85.44 174 HIS A N 1
ATOM 1319 C CA . HIS A 1 174 ? -4.878 18.616 2.945 1.00 85.44 174 HIS A CA 1
ATOM 1320 C C . HIS A 1 174 ? -6.151 19.387 2.599 1.00 85.44 174 HIS A C 1
ATOM 1322 O O . HIS A 1 174 ? -7.241 18.827 2.575 1.00 85.44 174 HIS A O 1
ATOM 1328 N N . LYS A 1 175 ? -6.034 20.699 2.387 1.00 85.81 175 LYS A N 1
ATOM 1329 C CA . LYS A 1 175 ? -7.163 21.513 1.929 1.00 85.81 175 LYS A CA 1
ATOM 1330 C C . LYS A 1 175 ? -7.274 21.429 0.413 1.00 85.81 175 LYS A C 1
ATOM 1332 O O . LYS A 1 175 ? -6.254 21.545 -0.262 1.00 85.81 175 LYS A O 1
ATOM 1337 N N . ASP A 1 176 ? -8.492 21.259 -0.087 1.00 80.75 176 ASP A N 1
ATOM 1338 C CA . ASP A 1 176 ? -8.795 21.281 -1.516 1.00 80.75 176 ASP A CA 1
ATOM 1339 C C . ASP A 1 176 ? -8.429 22.622 -2.181 1.00 80.75 176 ASP A C 1
ATOM 1341 O O . ASP A 1 176 ? -8.019 23.586 -1.526 1.00 80.75 176 ASP A O 1
ATOM 1345 N N . ALA A 1 177 ? -8.594 22.692 -3.506 1.00 80.19 177 ALA A N 1
ATOM 1346 C CA . ALA A 1 177 ? -8.312 23.893 -4.295 1.00 80.19 177 ALA A CA 1
ATOM 1347 C C . ALA A 1 177 ? -9.104 25.134 -3.828 1.00 80.19 177 ALA A C 1
ATOM 1349 O O . ALA A 1 177 ? -8.633 26.258 -4.002 1.00 80.19 177 ALA A O 1
ATOM 1350 N N . ASP A 1 178 ? -10.259 24.934 -3.185 1.00 78.94 178 ASP A N 1
ATOM 1351 C CA . ASP A 1 178 ? -11.106 25.995 -2.634 1.00 78.94 178 ASP A CA 1
ATOM 1352 C C . ASP A 1 178 ? -10.644 26.463 -1.236 1.00 78.94 178 ASP A C 1
ATOM 1354 O O . ASP A 1 178 ? -11.174 27.434 -0.683 1.00 78.94 178 ASP A O 1
ATOM 1358 N N . GLY A 1 179 ? -9.649 25.792 -0.639 1.00 80.25 179 GLY A N 1
ATOM 1359 C CA . GLY A 1 179 ? -9.032 26.133 0.647 1.00 80.25 179 GLY A CA 1
ATOM 1360 C C . GLY A 1 179 ? -9.940 25.916 1.864 1.00 80.25 179 GLY A C 1
ATOM 1361 O O . GLY A 1 179 ? -9.593 26.327 2.985 1.00 80.25 179 GLY A O 1
ATOM 1362 N N . LYS A 1 180 ? -11.108 25.298 1.657 1.00 76.75 180 LYS A N 1
ATOM 1363 C CA . LYS A 1 180 ? -12.183 25.180 2.651 1.00 76.75 180 LYS A CA 1
ATOM 1364 C C . LYS A 1 180 ? -12.471 23.739 3.036 1.00 76.75 180 LYS A C 1
ATOM 1366 O O . LYS A 1 180 ? -12.740 23.501 4.213 1.00 76.75 180 LYS A O 1
ATOM 1371 N N . THR A 1 181 ? -12.381 22.800 2.100 1.00 80.44 181 THR A N 1
ATOM 1372 C CA . THR A 1 181 ? -12.674 21.390 2.369 1.00 80.44 181 THR A CA 1
ATOM 1373 C C . THR A 1 181 ? -11.384 20.668 2.712 1.00 80.44 181 THR A C 1
ATOM 1375 O O . THR A 1 181 ? -10.396 20.796 1.994 1.00 80.44 181 THR A O 1
ATOM 1378 N N . VAL A 1 182 ? -11.370 19.918 3.813 1.00 81.62 182 VAL A N 1
ATOM 1379 C CA . VAL A 1 182 ? -10.270 18.990 4.097 1.00 81.62 182 VAL A CA 1
ATOM 1380 C C . VAL A 1 182 ? -10.533 17.705 3.322 1.00 81.62 182 VAL A C 1
ATOM 1382 O O . VAL A 1 182 ? -11.608 17.122 3.445 1.00 81.62 182 VAL A O 1
ATOM 1385 N N . VAL A 1 183 ? -9.562 17.295 2.516 1.00 84.44 183 VAL A N 1
ATOM 1386 C CA . VAL A 1 183 ? -9.577 16.064 1.733 1.00 84.44 183 VAL A CA 1
ATOM 1387 C C . VAL A 1 183 ? -8.510 15.135 2.287 1.00 84.44 183 VAL A C 1
ATOM 1389 O O . VAL A 1 183 ? -7.344 15.518 2.430 1.00 84.44 183 VAL A O 1
ATOM 1392 N N . ASP A 1 184 ? -8.932 13.911 2.580 1.00 88.94 184 ASP A N 1
ATOM 1393 C CA . ASP A 1 184 ? -8.056 12.836 3.012 1.00 88.94 184 ASP A CA 1
ATOM 1394 C C . ASP A 1 184 ? -7.645 11.985 1.815 1.00 88.94 184 ASP A C 1
ATOM 1396 O O . ASP A 1 184 ? -8.474 11.433 1.090 1.00 88.94 184 ASP A O 1
ATOM 1400 N N . GLU A 1 185 ? -6.339 11.851 1.635 1.00 91.94 185 GLU A N 1
ATOM 1401 C CA . GLU A 1 185 ? -5.747 10.957 0.657 1.00 91.94 185 GLU A CA 1
ATOM 1402 C C . GLU A 1 185 ? -5.060 9.793 1.351 1.00 91.94 185 GLU A C 1
ATOM 1404 O O . GLU A 1 185 ? -4.357 9.953 2.349 1.00 91.94 185 GLU A O 1
ATOM 1409 N N . TYR A 1 186 ? -5.233 8.606 0.789 1.00 93.81 186 TYR A N 1
ATOM 1410 C CA . TYR A 1 186 ? -4.747 7.367 1.369 1.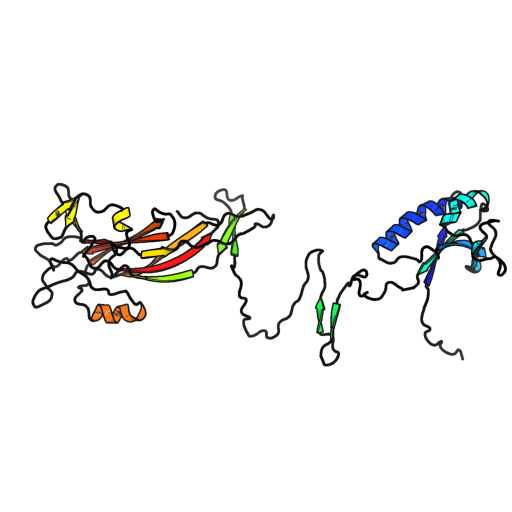00 93.81 186 TYR A CA 1
ATOM 1411 C C . TYR A 1 186 ? -3.643 6.805 0.489 1.00 93.81 186 TYR A C 1
ATOM 1413 O O . TYR A 1 186 ? -3.780 6.753 -0.734 1.00 93.81 186 TYR A O 1
ATOM 1421 N N . TYR A 1 187 ? -2.555 6.359 1.111 1.00 94.31 187 TYR A N 1
ATOM 1422 C CA . TYR A 1 187 ? -1.371 5.846 0.429 1.00 94.31 187 TYR A CA 1
ATOM 1423 C C . TYR A 1 187 ? -0.868 4.578 1.104 1.00 94.31 187 TYR A C 1
ATOM 1425 O O . TYR A 1 187 ? -0.770 4.520 2.327 1.00 94.31 187 TYR A O 1
ATOM 1433 N N . THR A 1 188 ? -0.500 3.564 0.323 1.00 94.19 188 THR A N 1
ATOM 1434 C CA . THR A 1 188 ? 0.257 2.421 0.852 1.00 94.19 188 THR A CA 1
ATOM 1435 C C . THR A 1 188 ? 1.756 2.695 0.835 1.00 94.19 188 THR A C 1
ATOM 1437 O O . THR A 1 188 ? 2.242 3.458 -0.001 1.00 94.19 188 THR A O 1
ATOM 1440 N N . ALA A 1 189 ? 2.513 1.975 1.664 1.00 91.31 189 ALA A N 1
ATOM 1441 C CA . ALA A 1 189 ? 3.972 1.960 1.562 1.00 91.31 189 ALA A CA 1
ATOM 1442 C C . ALA A 1 189 ? 4.438 1.586 0.131 1.00 91.31 189 ALA A C 1
ATOM 1444 O O . ALA A 1 189 ? 3.938 0.602 -0.433 1.00 91.31 189 ALA A O 1
ATOM 1445 N N . PRO A 1 190 ? 5.372 2.345 -0.473 1.00 93.75 190 PRO A N 1
ATOM 1446 C CA . PRO A 1 190 ? 5.824 2.088 -1.832 1.00 93.75 190 PRO A CA 1
ATOM 1447 C C . PRO A 1 190 ? 6.771 0.887 -1.906 1.00 93.75 190 PRO A C 1
ATOM 1449 O O . PRO A 1 190 ? 7.572 0.637 -1.007 1.00 93.75 190 PRO A O 1
ATOM 1452 N N . ARG A 1 191 ? 6.727 0.175 -3.033 1.00 93.19 191 ARG A N 1
ATOM 1453 C CA . ARG A 1 191 ? 7.720 -0.832 -3.423 1.00 93.19 191 ARG A CA 1
ATOM 1454 C C . ARG A 1 191 ? 8.580 -0.275 -4.544 1.00 93.19 191 ARG A C 1
ATOM 1456 O O . ARG A 1 191 ? 8.044 0.201 -5.546 1.00 93.19 191 ARG A O 1
ATOM 1463 N N . ILE A 1 192 ? 9.894 -0.360 -4.372 1.00 96.31 192 ILE A N 1
ATOM 1464 C CA . ILE A 1 192 ? 10.883 0.200 -5.292 1.00 96.31 192 ILE A CA 1
ATOM 1465 C C . ILE A 1 192 ? 11.675 -0.943 -5.924 1.00 96.31 192 ILE A C 1
ATOM 1467 O O . ILE A 1 192 ? 12.117 -1.851 -5.221 1.00 96.31 192 ILE A O 1
ATOM 1471 N N . ARG A 1 193 ? 11.865 -0.902 -7.245 1.00 96.31 193 ARG A N 1
ATOM 1472 C CA . ARG A 1 193 ? 12.705 -1.861 -7.973 1.00 96.31 193 ARG A CA 1
ATOM 1473 C C . ARG A 1 193 ? 13.482 -1.195 -9.101 1.00 96.31 193 ARG A C 1
ATOM 1475 O O . ARG A 1 193 ? 12.970 -0.289 -9.752 1.00 96.31 193 ARG A O 1
ATOM 1482 N N . TYR A 1 194 ? 14.688 -1.683 -9.352 1.00 97.62 194 TYR A N 1
ATOM 1483 C CA . TYR A 1 194 ? 15.483 -1.318 -10.520 1.00 97.62 194 TYR A CA 1
ATOM 1484 C C . TYR A 1 194 ? 15.045 -2.127 -11.747 1.00 97.62 194 TYR A C 1
ATOM 1486 O O . TYR A 1 194 ? 14.710 -3.306 -11.616 1.00 97.62 194 TYR A O 1
ATOM 1494 N N . ALA A 1 195 ? 15.056 -1.510 -12.927 1.00 97.19 195 ALA A N 1
ATOM 1495 C CA . ALA A 1 195 ? 14.916 -2.205 -14.202 1.00 97.19 195 ALA A CA 1
ATOM 1496 C C . ALA A 1 195 ? 15.597 -1.423 -15.333 1.00 97.19 195 ALA A C 1
ATOM 1498 O O . ALA A 1 195 ? 15.555 -0.193 -15.356 1.00 97.19 195 ALA A O 1
ATOM 1499 N N . ALA A 1 196 ? 16.166 -2.140 -16.296 1.00 95.75 196 ALA A N 1
ATOM 1500 C CA . ALA A 1 196 ? 16.623 -1.580 -17.561 1.00 95.75 196 ALA A CA 1
ATOM 1501 C C . ALA A 1 196 ? 15.656 -1.934 -18.686 1.00 95.75 196 ALA A C 1
ATOM 1503 O O . ALA A 1 196 ? 14.946 -2.941 -18.617 1.00 95.75 196 ALA A O 1
ATOM 1504 N N . PHE A 1 197 ? 15.618 -1.086 -19.707 1.00 95.19 197 PHE A N 1
ATOM 1505 C CA . PHE A 1 197 ? 15.020 -1.475 -20.977 1.00 95.19 197 PHE A CA 1
ATOM 1506 C C . PHE A 1 197 ? 15.953 -2.460 -21.695 1.00 95.19 197 PHE A C 1
ATOM 1508 O O . PHE A 1 197 ? 17.098 -2.630 -21.286 1.00 95.19 197 PHE A O 1
ATOM 1515 N N . SER A 1 198 ? 15.476 -3.134 -22.739 1.00 92.12 198 SER A N 1
ATOM 1516 C CA . SER A 1 198 ? 16.240 -4.223 -23.370 1.00 92.12 198 SER A CA 1
ATOM 1517 C C . SER A 1 198 ? 16.260 -4.187 -24.896 1.00 92.12 198 SER A C 1
ATOM 1519 O O . SER A 1 198 ? 16.668 -5.164 -25.525 1.00 92.12 198 SER A O 1
ATOM 1521 N N . ASN A 1 199 ? 15.848 -3.080 -25.527 1.00 89.62 199 ASN A N 1
ATOM 1522 C CA . ASN A 1 199 ? 15.977 -2.970 -26.974 1.00 89.62 199 ASN A CA 1
ATOM 1523 C C . ASN A 1 199 ? 17.443 -2.754 -27.350 1.00 89.62 199 ASN A C 1
ATOM 1525 O O . ASN A 1 199 ? 18.045 -1.728 -27.026 1.00 89.62 199 ASN A O 1
ATOM 1529 N N . THR A 1 200 ? 17.978 -3.718 -28.086 1.00 80.38 200 THR A N 1
ATOM 1530 C CA . THR A 1 200 ? 19.329 -3.693 -28.640 1.00 80.38 200 THR A CA 1
ATOM 1531 C C . THR A 1 200 ? 19.345 -3.300 -30.118 1.00 80.38 200 THR A C 1
ATOM 1533 O O . THR A 1 200 ? 20.366 -3.485 -30.756 1.00 80.38 200 THR A O 1
ATOM 1536 N N . GLY A 1 201 ? 18.246 -2.766 -30.674 1.00 70.00 201 GLY A N 1
ATOM 1537 C CA . GLY A 1 201 ? 18.165 -2.252 -32.053 1.00 70.00 201 GLY A CA 1
ATOM 1538 C C . GLY A 1 201 ? 17.520 -3.196 -33.078 1.00 70.00 201 GLY A C 1
ATOM 1539 O O . GLY A 1 201 ? 17.383 -2.830 -34.237 1.00 70.00 201 GLY A O 1
ATOM 1540 N N . ASN A 1 202 ? 17.082 -4.392 -32.670 1.00 69.00 202 ASN A N 1
ATOM 1541 C CA . ASN A 1 202 ? 16.558 -5.402 -33.603 1.00 69.00 202 ASN A CA 1
ATOM 1542 C C . ASN A 1 202 ? 15.076 -5.248 -33.963 1.00 69.00 202 ASN A C 1
ATOM 1544 O O . ASN A 1 202 ? 14.657 -5.718 -35.018 1.00 69.00 202 ASN A O 1
ATOM 1548 N N . ASN A 1 203 ? 14.274 -4.636 -33.087 1.00 76.06 203 ASN A N 1
ATOM 1549 C CA . ASN A 1 203 ? 12.813 -4.725 -33.197 1.00 76.06 203 ASN A CA 1
ATOM 1550 C C . ASN A 1 203 ? 12.126 -3.362 -33.399 1.00 76.06 203 ASN A C 1
ATOM 1552 O O . ASN A 1 203 ? 11.062 -3.285 -34.013 1.00 76.06 203 ASN A O 1
ATOM 1556 N N . ILE A 1 204 ? 12.735 -2.269 -32.921 1.00 86.31 204 ILE A N 1
ATOM 1557 C CA . ILE A 1 204 ? 12.210 -0.908 -33.081 1.00 86.31 204 ILE A CA 1
ATOM 1558 C C . ILE A 1 204 ? 13.355 0.116 -33.124 1.00 86.31 204 ILE A C 1
ATOM 1560 O O . ILE A 1 204 ? 14.132 0.242 -32.178 1.00 86.31 204 ILE A O 1
ATOM 1564 N N . GLY A 1 205 ? 13.443 0.885 -34.212 1.00 74.88 205 GLY A N 1
ATOM 1565 C CA . GLY A 1 205 ? 14.487 1.902 -34.395 1.00 74.88 205 GLY A CA 1
ATOM 1566 C C . GLY A 1 205 ? 15.920 1.346 -34.473 1.00 74.88 205 GLY A C 1
ATOM 1567 O O . GLY A 1 205 ? 16.103 0.134 -34.481 1.00 74.88 205 GLY A O 1
ATOM 1568 N N . PRO A 1 206 ? 16.935 2.224 -34.545 1.00 83.31 206 PRO A N 1
ATOM 1569 C CA . PRO A 1 206 ? 16.849 3.670 -34.341 1.00 83.31 206 PRO A CA 1
ATOM 1570 C C . PRO A 1 206 ? 16.251 4.437 -35.518 1.00 83.31 206 PRO A C 1
ATOM 1572 O O . PRO A 1 206 ? 16.278 4.002 -36.669 1.00 83.31 206 PRO A O 1
ATOM 1575 N N . TYR A 1 207 ? 15.736 5.624 -35.212 1.00 86.94 207 TYR A N 1
ATOM 1576 C CA . TYR A 1 207 ? 15.167 6.537 -36.195 1.00 86.94 207 TYR A CA 1
ATOM 1577 C C . TYR A 1 207 ? 15.837 7.905 -36.132 1.00 86.94 207 TYR A C 1
ATOM 1579 O O . TYR A 1 207 ? 16.353 8.295 -35.097 1.00 86.94 207 TYR A O 1
ATOM 1587 N N . TYR A 1 208 ? 15.755 8.684 -37.199 1.00 86.50 208 TYR A N 1
ATOM 1588 C CA . TYR A 1 208 ? 16.027 10.121 -37.178 1.00 86.50 208 TYR A CA 1
ATOM 1589 C C . TYR A 1 208 ? 14.859 10.870 -37.829 1.00 86.50 208 TYR A C 1
ATOM 1591 O O . TYR A 1 208 ? 14.057 10.277 -38.557 1.00 86.50 208 TYR A O 1
ATOM 1599 N N . LYS A 1 209 ? 14.732 12.174 -37.567 1.00 86.88 209 LYS A N 1
ATOM 1600 C CA . LYS A 1 209 ? 13.728 13.006 -38.247 1.00 86.88 209 LYS A CA 1
ATOM 1601 C C . LYS A 1 209 ? 14.166 13.324 -39.678 1.00 86.88 209 LYS A C 1
ATOM 1603 O O . LYS A 1 209 ? 15.288 13.771 -39.894 1.00 86.88 209 LYS A O 1
ATOM 1608 N N . GLY A 1 210 ? 13.293 13.057 -40.648 1.00 83.75 210 GLY A N 1
ATOM 1609 C CA . GLY A 1 210 ? 13.580 13.254 -42.067 1.00 83.75 210 GLY A CA 1
ATOM 1610 C C . GLY A 1 210 ? 12.334 13.212 -42.955 1.00 83.75 210 GLY A C 1
ATOM 1611 O O . GLY A 1 210 ? 11.224 13.534 -42.518 1.00 83.75 210 GLY A O 1
ATOM 1612 N N . GLY A 1 211 ? 12.523 12.837 -44.223 1.00 81.56 211 GLY A N 1
ATOM 1613 C CA . GLY A 1 211 ? 11.487 12.901 -45.259 1.00 81.56 211 GLY A CA 1
ATOM 1614 C C . GLY A 1 211 ? 11.323 14.305 -45.848 1.00 81.56 211 GLY A C 1
ATOM 1615 O O . GLY A 1 211 ? 12.096 15.210 -45.541 1.00 81.56 211 GLY A O 1
ATOM 1616 N N . THR A 1 212 ? 10.301 14.499 -46.687 1.00 79.00 212 THR A N 1
ATOM 1617 C CA . THR A 1 212 ? 10.117 15.729 -47.489 1.00 79.00 212 THR A CA 1
ATOM 1618 C C . THR A 1 212 ? 10.031 17.006 -46.646 1.00 79.00 212 THR A C 1
ATOM 1620 O O . THR A 1 212 ? 10.531 18.042 -47.066 1.00 79.00 212 THR A O 1
ATOM 1623 N N . ASN A 1 213 ? 9.454 16.918 -45.440 1.00 81.12 213 ASN A N 1
ATOM 1624 C CA . ASN A 1 213 ? 9.217 18.059 -44.542 1.00 81.12 213 ASN A CA 1
ATOM 1625 C C . ASN A 1 213 ? 9.809 17.859 -43.133 1.00 81.12 213 ASN A C 1
ATOM 1627 O O . ASN A 1 213 ? 9.337 18.475 -42.184 1.00 81.12 213 ASN A O 1
ATOM 1631 N N . ASN A 1 214 ? 10.776 16.952 -42.959 1.00 82.00 214 ASN A N 1
ATOM 1632 C CA . ASN A 1 214 ? 11.392 16.635 -41.658 1.00 82.00 214 ASN A CA 1
ATOM 1633 C C . ASN A 1 214 ? 10.428 16.127 -40.552 1.00 82.00 214 ASN A C 1
ATOM 1635 O O . ASN A 1 214 ? 10.761 16.118 -39.367 1.00 82.00 214 ASN A O 1
ATOM 1639 N N . ASN A 1 215 ? 9.225 15.684 -40.929 1.00 84.94 215 ASN A N 1
ATOM 1640 C CA . ASN A 1 215 ? 8.190 15.235 -39.990 1.00 84.94 215 ASN A CA 1
ATOM 1641 C C . ASN A 1 215 ? 8.153 13.710 -39.813 1.00 84.94 215 ASN A C 1
ATOM 1643 O O . ASN A 1 215 ? 7.629 13.224 -38.807 1.00 84.94 215 ASN A O 1
ATOM 1647 N N . GLN A 1 216 ? 8.729 12.965 -40.757 1.00 90.69 216 GLN A N 1
ATOM 1648 C CA . GLN A 1 216 ? 8.751 11.504 -40.757 1.00 90.69 216 GLN A CA 1
ATOM 1649 C C . GLN A 1 216 ? 9.902 10.966 -39.904 1.00 90.69 216 GLN A C 1
ATOM 1651 O O . GLN A 1 216 ? 10.895 11.652 -39.660 1.00 90.69 216 GLN A O 1
ATOM 1656 N N . MET A 1 217 ? 9.757 9.726 -39.444 1.00 89.44 217 MET A N 1
ATOM 1657 C CA . MET A 1 217 ? 10.816 8.958 -38.799 1.00 89.44 217 MET A CA 1
ATOM 1658 C C . MET A 1 217 ? 11.458 8.043 -39.835 1.00 89.44 217 MET A C 1
ATOM 1660 O O . MET A 1 217 ? 10.782 7.206 -40.436 1.00 89.44 217 MET A O 1
ATOM 1664 N N . CYS A 1 218 ? 12.754 8.223 -40.049 1.00 85.69 218 CYS A N 1
ATOM 1665 C CA . CYS A 1 218 ? 13.523 7.500 -41.049 1.00 85.69 218 CYS A CA 1
ATOM 1666 C C . CYS A 1 218 ? 14.520 6.554 -40.379 1.00 85.69 218 CYS A C 1
ATOM 1668 O O . CYS A 1 218 ? 15.145 6.929 -39.389 1.00 85.69 218 CYS A O 1
ATOM 1670 N N . THR A 1 219 ? 14.661 5.336 -40.899 1.00 83.38 219 THR A N 1
ATOM 1671 C CA . THR A 1 219 ? 15.648 4.353 -40.417 1.00 83.38 219 THR A CA 1
ATOM 1672 C C . THR A 1 219 ? 17.052 4.679 -40.916 1.00 83.38 219 THR A C 1
ATOM 1674 O O . THR A 1 219 ? 17.217 5.511 -41.808 1.00 83.38 219 THR A O 1
ATOM 1677 N N . ALA A 1 220 ? 18.074 3.993 -40.397 1.00 74.56 220 ALA A N 1
ATOM 1678 C CA . ALA A 1 220 ? 19.456 4.149 -40.859 1.00 74.56 220 ALA A CA 1
ATOM 1679 C C . ALA A 1 220 ? 19.631 3.951 -42.382 1.00 74.56 220 ALA A C 1
ATOM 1681 O O . ALA A 1 220 ? 20.454 4.645 -42.984 1.00 74.56 220 ALA A O 1
ATOM 1682 N N . ASP A 1 221 ? 18.799 3.102 -42.995 1.00 75.75 221 ASP A N 1
ATOM 1683 C CA . ASP A 1 221 ? 18.766 2.832 -44.442 1.00 75.75 221 ASP A CA 1
ATOM 1684 C C . ASP A 1 221 ? 18.018 3.901 -45.264 1.00 75.75 221 ASP A C 1
ATOM 1686 O O . ASP A 1 221 ? 17.904 3.792 -46.481 1.00 75.75 221 ASP A O 1
ATOM 1690 N N . GLY A 1 222 ? 17.482 4.941 -44.617 1.00 77.25 222 GLY A N 1
ATOM 1691 C CA . GLY A 1 222 ? 16.769 6.040 -45.275 1.00 77.25 222 GLY A CA 1
ATOM 1692 C C . GLY A 1 222 ? 15.280 5.787 -45.530 1.00 77.25 222 GLY A C 1
ATOM 1693 O O . GLY A 1 222 ? 14.621 6.636 -46.129 1.00 77.25 222 GLY A O 1
ATOM 1694 N N . ASN A 1 223 ? 14.721 4.673 -45.047 1.00 84.81 223 ASN A N 1
ATOM 1695 C CA . ASN A 1 223 ? 13.293 4.376 -45.176 1.00 84.81 223 ASN A CA 1
ATOM 1696 C C . ASN A 1 223 ? 12.479 5.229 -44.196 1.00 84.81 223 ASN A C 1
ATOM 1698 O O . ASN A 1 223 ? 12.589 5.053 -42.983 1.00 84.81 223 ASN A O 1
ATOM 1702 N N . CYS A 1 224 ? 11.654 6.139 -44.716 1.00 89.31 224 CYS A N 1
ATOM 1703 C CA . CYS A 1 224 ? 10.873 7.090 -43.923 1.00 89.31 224 CYS A CA 1
ATOM 1704 C C . CYS A 1 224 ? 9.401 6.675 -43.788 1.00 89.31 224 CYS A C 1
ATOM 1706 O O . CYS A 1 224 ? 8.746 6.321 -44.765 1.00 89.31 224 CYS A O 1
ATOM 1708 N N . SER A 1 225 ? 8.863 6.772 -42.572 1.00 90.31 225 SER A N 1
ATOM 1709 C CA . SER A 1 225 ? 7.457 6.496 -42.247 1.00 90.31 225 SER A CA 1
ATOM 1710 C C . SER A 1 225 ? 6.947 7.449 -41.156 1.00 90.31 225 SER A C 1
ATOM 1712 O O . SER A 1 225 ? 7.678 8.322 -40.691 1.00 90.31 225 SER A O 1
ATOM 1714 N N . ASN A 1 226 ? 5.701 7.289 -40.705 1.00 89.06 226 ASN A N 1
ATOM 1715 C CA . ASN A 1 226 ? 5.173 8.066 -39.574 1.00 89.06 226 ASN A CA 1
ATOM 1716 C C . ASN A 1 226 ? 5.792 7.671 -38.215 1.00 89.06 226 ASN A C 1
ATOM 1718 O O . ASN A 1 226 ? 5.547 8.353 -37.224 1.00 89.06 226 ASN A O 1
ATOM 1722 N N . GLY A 1 227 ? 6.622 6.622 -38.173 1.00 86.50 227 GLY A N 1
ATOM 1723 C CA . GLY A 1 227 ? 7.199 6.081 -36.946 1.00 86.50 227 GLY A CA 1
ATOM 1724 C C . GLY A 1 227 ? 6.326 5.009 -36.286 1.00 86.50 227 GLY A C 1
ATOM 1725 O O . GLY A 1 227 ? 5.216 4.734 -36.750 1.00 86.50 227 GLY A O 1
ATOM 1726 N N . PRO A 1 228 ? 6.834 4.367 -35.223 1.00 91.19 228 PRO A N 1
ATOM 1727 C CA . PRO A 1 228 ? 6.114 3.311 -34.527 1.00 91.19 228 PRO A CA 1
ATOM 1728 C C . PRO A 1 228 ? 4.959 3.872 -33.685 1.00 91.19 228 PRO A C 1
ATOM 1730 O O . PRO A 1 228 ? 5.071 4.926 -33.060 1.00 91.19 228 PRO A O 1
ATOM 1733 N N . GLY A 1 229 ? 3.840 3.145 -33.655 1.00 91.31 229 GLY A N 1
ATOM 1734 C CA . GLY A 1 229 ? 2.695 3.474 -32.804 1.00 91.31 229 GLY A CA 1
ATOM 1735 C C . GLY A 1 229 ? 2.959 3.188 -31.321 1.00 91.31 229 GLY A C 1
ATOM 1736 O O . GLY A 1 229 ? 3.848 2.412 -30.968 1.00 91.31 229 GLY A O 1
ATOM 1737 N N . ALA A 1 230 ? 2.144 3.776 -30.442 1.00 90.69 230 ALA A N 1
ATOM 1738 C CA . ALA A 1 230 ? 2.323 3.682 -28.991 1.00 90.69 230 ALA A CA 1
ATOM 1739 C C . ALA A 1 230 ? 2.296 2.239 -28.451 1.00 90.69 230 ALA A C 1
ATOM 1741 O O . ALA A 1 230 ? 3.005 1.936 -27.496 1.00 90.69 230 ALA A O 1
ATOM 1742 N N . ASP A 1 231 ? 1.511 1.347 -29.058 1.00 90.75 231 ASP A N 1
ATOM 1743 C CA . ASP A 1 231 ? 1.422 -0.052 -28.618 1.00 90.75 231 ASP A CA 1
ATOM 1744 C C . ASP A 1 231 ? 2.664 -0.856 -29.021 1.00 90.75 231 ASP A C 1
ATOM 1746 O O . ASP A 1 231 ? 3.153 -1.654 -28.228 1.00 90.75 231 ASP A O 1
ATOM 1750 N N . MET A 1 232 ? 3.241 -0.573 -30.196 1.00 92.38 232 MET A N 1
ATOM 1751 C CA . MET A 1 232 ? 4.523 -1.148 -30.615 1.00 92.38 232 MET A CA 1
ATOM 1752 C C . MET A 1 232 ? 5.650 -0.673 -29.689 1.00 92.38 232 MET A C 1
ATOM 1754 O O . MET A 1 232 ? 6.461 -1.477 -29.243 1.00 92.38 232 MET A O 1
ATOM 1758 N N . ILE A 1 233 ? 5.674 0.617 -29.341 1.00 93.75 233 ILE A N 1
ATOM 1759 C CA . ILE A 1 233 ? 6.651 1.175 -28.396 1.00 93.75 233 ILE A CA 1
ATOM 1760 C C . ILE A 1 233 ? 6.498 0.551 -26.995 1.00 93.75 233 ILE A C 1
ATOM 1762 O O . ILE A 1 233 ? 7.494 0.316 -26.321 1.00 93.75 233 ILE A O 1
ATOM 1766 N N . ALA A 1 234 ? 5.274 0.266 -26.545 1.00 94.12 234 ALA A N 1
ATOM 1767 C CA . ALA A 1 234 ? 4.999 -0.320 -25.229 1.00 94.12 234 ALA A CA 1
ATOM 1768 C C . ALA A 1 234 ? 5.135 -1.858 -25.175 1.00 94.12 234 ALA A C 1
ATOM 1770 O O . ALA A 1 234 ? 4.942 -2.463 -24.111 1.00 94.12 234 ALA A O 1
ATOM 1771 N N . ASP A 1 235 ? 5.459 -2.502 -26.298 1.00 92.81 235 ASP A N 1
ATOM 1772 C CA . ASP A 1 235 ? 5.644 -3.946 -26.368 1.00 92.81 235 ASP A CA 1
ATOM 1773 C C . ASP A 1 235 ? 6.972 -4.368 -25.718 1.00 92.81 235 ASP A C 1
ATOM 1775 O O . ASP A 1 235 ? 8.045 -3.825 -25.983 1.00 92.81 235 ASP A O 1
ATOM 1779 N N . THR A 1 236 ? 6.900 -5.393 -24.875 1.00 93.88 236 THR A N 1
ATOM 1780 C CA . THR A 1 236 ? 8.061 -6.047 -24.258 1.00 93.88 236 THR A CA 1
ATOM 1781 C C . THR A 1 236 ? 8.972 -6.709 -25.281 1.00 93.88 236 THR A C 1
ATOM 1783 O O . THR A 1 236 ? 10.177 -6.759 -25.058 1.00 93.88 236 THR A O 1
ATOM 1786 N N . ALA A 1 237 ? 8.435 -7.177 -26.414 1.00 91.75 237 ALA A N 1
ATOM 1787 C CA . ALA A 1 237 ? 9.260 -7.658 -27.520 1.00 91.75 237 ALA A CA 1
ATOM 1788 C C . ALA A 1 237 ? 10.166 -6.540 -28.066 1.00 91.75 237 ALA A C 1
ATOM 1790 O O . ALA A 1 237 ? 11.282 -6.798 -28.501 1.00 91.75 237 ALA A O 1
ATOM 1791 N N . ASN A 1 238 ? 9.726 -5.286 -27.957 1.00 92.69 238 ASN A N 1
ATOM 1792 C CA . ASN A 1 238 ? 10.453 -4.089 -28.371 1.00 92.69 238 ASN A CA 1
ATOM 1793 C C . ASN A 1 238 ? 11.228 -3.433 -27.218 1.00 92.69 238 ASN A C 1
ATOM 1795 O O . ASN A 1 238 ? 11.547 -2.247 -27.278 1.00 92.69 238 ASN A O 1
ATOM 1799 N N . GLY A 1 239 ? 11.513 -4.186 -26.152 1.00 93.12 239 GLY A N 1
ATOM 1800 C CA . GLY A 1 239 ? 12.359 -3.762 -25.039 1.00 93.12 239 GLY A CA 1
ATOM 1801 C C . GLY A 1 239 ? 11.667 -2.958 -23.938 1.00 93.12 239 GLY A C 1
ATOM 1802 O O . GLY A 1 239 ? 12.347 -2.520 -23.009 1.00 93.12 239 GLY A O 1
ATOM 1803 N N . ALA A 1 240 ? 10.348 -2.739 -24.019 1.00 95.75 240 ALA A N 1
ATOM 1804 C CA . ALA A 1 240 ? 9.592 -2.067 -22.964 1.00 95.75 240 ALA A CA 1
ATOM 1805 C C . ALA A 1 240 ? 9.573 -2.897 -21.670 1.00 95.75 240 ALA A C 1
ATOM 1807 O O . ALA A 1 240 ? 9.577 -4.129 -21.696 1.00 95.75 240 ALA A O 1
ATOM 1808 N N . ILE A 1 241 ? 9.476 -2.231 -20.519 1.00 97.62 241 ILE A N 1
ATOM 1809 C CA . ILE A 1 241 ? 9.430 -2.908 -19.219 1.00 97.62 241 ILE A CA 1
ATOM 1810 C C . ILE A 1 241 ? 7.978 -3.231 -18.862 1.00 97.62 241 ILE A C 1
ATOM 1812 O O . ILE A 1 241 ? 7.103 -2.365 -18.922 1.00 97.62 241 ILE A O 1
ATOM 1816 N N . SER A 1 242 ? 7.725 -4.465 -18.417 1.00 97.19 242 SER A N 1
ATOM 1817 C CA . SER A 1 242 ? 6.426 -4.872 -17.876 1.00 97.19 242 SER A CA 1
ATOM 1818 C C . SER A 1 242 ? 6.456 -5.001 -16.352 1.00 97.19 242 SER A C 1
ATOM 1820 O O . SER A 1 242 ? 7.393 -5.539 -15.748 1.00 97.19 242 SER A O 1
ATOM 1822 N N . VAL A 1 243 ? 5.420 -4.472 -15.707 1.00 97.25 243 VAL A N 1
ATOM 1823 C CA . VAL A 1 243 ? 5.210 -4.575 -14.260 1.00 97.25 243 VAL A CA 1
ATOM 1824 C C . VAL A 1 243 ? 3.821 -5.157 -14.037 1.00 97.25 243 VAL A C 1
ATOM 1826 O O . VAL A 1 243 ? 2.862 -4.530 -14.475 1.00 97.25 243 VAL A O 1
ATOM 1829 N N . PRO A 1 244 ? 3.665 -6.310 -13.369 1.00 96.31 244 PRO A N 1
ATOM 1830 C CA . PRO A 1 244 ? 2.340 -6.817 -13.027 1.00 96.31 244 PRO A CA 1
ATOM 1831 C C . PRO A 1 244 ? 1.534 -5.778 -12.243 1.00 96.31 244 PRO A C 1
ATOM 1833 O O . PRO A 1 244 ? 2.087 -5.079 -11.388 1.00 96.31 244 PRO A O 1
ATOM 1836 N N . LEU A 1 245 ? 0.238 -5.670 -12.535 1.00 95.00 245 LEU A N 1
ATOM 1837 C CA . LEU A 1 245 ? -0.649 -4.763 -11.819 1.00 95.00 245 LEU A CA 1
ATOM 1838 C C . LEU A 1 245 ? -0.804 -5.246 -10.371 1.00 95.00 245 LEU A C 1
ATOM 1840 O O . LEU A 1 245 ? -1.162 -6.395 -10.118 1.00 95.00 245 LEU A O 1
ATOM 1844 N N . GLN A 1 246 ? -0.513 -4.373 -9.413 1.00 92.69 246 GLN A N 1
ATOM 1845 C CA . GLN A 1 246 ? -0.614 -4.698 -7.997 1.00 92.69 246 GLN A CA 1
ATOM 1846 C C . GLN A 1 246 ? -2.072 -4.743 -7.523 1.00 92.69 246 GLN A C 1
ATOM 1848 O O . GLN A 1 246 ? -2.905 -3.939 -7.942 1.00 92.69 246 GLN A O 1
ATOM 1853 N N . THR A 1 247 ? -2.363 -5.649 -6.590 1.00 92.31 247 THR A N 1
ATOM 1854 C CA . THR A 1 247 ? -3.640 -5.675 -5.868 1.00 92.31 247 THR A CA 1
ATOM 1855 C C . THR A 1 247 ? -3.607 -4.660 -4.731 1.00 92.31 247 THR A C 1
ATOM 1857 O O . THR A 1 247 ? -2.679 -4.669 -3.920 1.00 92.31 247 THR A O 1
ATOM 1860 N N . CYS A 1 248 ? -4.617 -3.795 -4.664 1.00 94.00 248 CYS A N 1
ATOM 1861 C CA . CYS A 1 248 ? -4.730 -2.791 -3.612 1.00 94.00 248 CYS A CA 1
ATOM 1862 C C . CYS A 1 248 ? -5.523 -3.310 -2.405 1.00 94.00 248 CYS A C 1
ATOM 1864 O O . CYS A 1 248 ? -6.471 -4.076 -2.589 1.00 94.00 248 CYS A O 1
ATOM 1866 N N . PRO A 1 249 ? -5.146 -2.915 -1.174 1.00 92.44 249 PRO A N 1
ATOM 1867 C CA . PRO A 1 249 ? -5.874 -3.309 0.023 1.00 92.44 249 PRO A CA 1
ATOM 1868 C C . PRO A 1 249 ? -7.248 -2.639 0.083 1.00 92.44 249 PRO A C 1
ATOM 1870 O O . PRO A 1 249 ? -7.460 -1.564 -0.480 1.00 92.44 249 PRO A O 1
ATOM 1873 N N . THR A 1 250 ? -8.164 -3.255 0.825 1.00 89.88 250 THR A N 1
ATOM 1874 C CA . THR A 1 250 ? -9.425 -2.620 1.213 1.00 89.88 250 THR A CA 1
ATOM 1875 C C . THR A 1 250 ? -9.153 -1.592 2.304 1.00 89.88 250 THR A C 1
ATOM 1877 O O . THR A 1 250 ? -8.499 -1.901 3.300 1.00 89.88 250 THR A O 1
ATOM 1880 N N . VAL A 1 251 ? -9.650 -0.374 2.109 1.00 89.56 251 VAL A N 1
ATOM 1881 C CA . VAL A 1 251 ? -9.467 0.749 3.032 1.00 89.56 251 VAL A CA 1
ATOM 1882 C C . VAL A 1 251 ? -10.833 1.317 3.384 1.00 89.56 251 VAL A C 1
ATOM 1884 O O . VAL A 1 251 ? -11.710 1.404 2.525 1.00 89.56 251 VAL A O 1
ATOM 1887 N N . VAL A 1 252 ? -11.006 1.684 4.651 1.00 89.00 252 VAL A N 1
ATOM 1888 C CA . VAL A 1 252 ? -12.175 2.415 5.146 1.00 89.00 252 VAL A CA 1
ATOM 1889 C C . VAL A 1 252 ? -11.729 3.767 5.689 1.00 89.00 252 VAL A C 1
ATOM 1891 O O . VAL A 1 252 ? -10.617 3.891 6.208 1.00 89.00 252 VAL A O 1
ATOM 1894 N N . ASN A 1 253 ? -12.572 4.782 5.538 1.00 85.62 253 ASN A N 1
ATOM 1895 C CA . ASN A 1 253 ? -12.340 6.101 6.116 1.00 85.62 253 ASN A CA 1
ATOM 1896 C C . ASN A 1 253 ? -12.690 6.112 7.619 1.00 85.62 253 ASN A C 1
ATOM 1898 O O . ASN A 1 253 ? -13.094 5.094 8.187 1.00 85.62 253 ASN A O 1
ATOM 1902 N N . SER A 1 254 ? -12.542 7.269 8.270 1.00 78.50 254 SER A N 1
ATOM 1903 C CA . SER A 1 254 ? -12.873 7.450 9.694 1.00 78.50 254 SER A CA 1
ATOM 1904 C C . SER A 1 254 ? -14.333 7.143 10.033 1.00 78.50 254 SER A C 1
ATOM 1906 O O . SER A 1 254 ? -14.625 6.751 11.159 1.00 78.50 254 SER A O 1
ATOM 1908 N N . ASP A 1 255 ? -15.227 7.282 9.055 1.00 82.44 255 ASP A N 1
ATOM 1909 C CA . ASP A 1 255 ? -16.669 7.089 9.207 1.00 82.44 255 ASP A CA 1
ATOM 1910 C C . ASP A 1 255 ? -17.106 5.657 8.837 1.00 82.44 255 ASP A C 1
ATOM 1912 O O . ASP A 1 255 ? -18.297 5.346 8.816 1.00 82.44 255 ASP A O 1
ATOM 1916 N N . GLY A 1 256 ? -16.152 4.770 8.522 1.00 83.69 256 GLY A N 1
ATOM 1917 C CA . GLY A 1 256 ? -16.400 3.376 8.144 1.00 83.69 256 GLY A CA 1
ATOM 1918 C C . GLY A 1 256 ? -16.833 3.161 6.687 1.00 83.69 256 GLY A C 1
ATOM 1919 O O . GLY A 1 256 ? -17.132 2.031 6.300 1.00 83.69 256 GLY A O 1
ATOM 1920 N N . GLY A 1 257 ? -16.856 4.209 5.861 1.00 90.19 257 GLY A N 1
ATOM 1921 C CA . GLY A 1 257 ? -17.141 4.130 4.428 1.00 90.19 257 GLY A CA 1
ATOM 1922 C C . GLY A 1 257 ? -15.948 3.599 3.616 1.00 90.19 257 GLY A C 1
ATOM 1923 O O . GLY A 1 257 ? -14.800 3.872 3.974 1.00 90.19 257 GLY A O 1
ATOM 1924 N N . PRO A 1 258 ? -16.176 2.850 2.519 1.00 92.62 258 PRO A N 1
ATOM 1925 C CA . PRO A 1 258 ? -15.096 2.313 1.696 1.00 92.62 258 PRO A CA 1
ATOM 1926 C C . PRO A 1 258 ? -14.356 3.421 0.935 1.00 92.62 258 PRO A C 1
ATOM 1928 O O . PRO A 1 258 ? -14.977 4.323 0.375 1.00 92.62 258 PRO A O 1
ATOM 1931 N N . VAL A 1 259 ? -13.030 3.307 0.855 1.00 92.88 259 VAL A N 1
ATOM 1932 C CA . VAL A 1 259 ? -12.165 4.195 0.067 1.00 92.88 259 VAL A CA 1
ATOM 1933 C C . VAL A 1 259 ? -11.655 3.434 -1.163 1.00 92.88 259 VAL A C 1
ATOM 1935 O O . VAL A 1 259 ? -10.997 2.400 -1.002 1.00 92.88 259 VAL A O 1
ATOM 1938 N N . PRO A 1 260 ? -11.933 3.905 -2.394 1.00 93.81 260 PRO A N 1
ATOM 1939 C CA . PRO A 1 260 ? -11.392 3.287 -3.597 1.00 93.81 260 PRO A CA 1
ATOM 1940 C C . PRO A 1 260 ? -9.875 3.483 -3.645 1.00 93.81 260 PRO A C 1
ATOM 1942 O O . PRO A 1 260 ? -9.376 4.593 -3.494 1.00 93.81 260 PRO A O 1
ATOM 1945 N N . MET A 1 261 ? -9.139 2.392 -3.854 1.00 95.25 261 MET A N 1
ATOM 1946 C CA . MET A 1 261 ? -7.680 2.406 -3.947 1.00 95.25 261 MET A CA 1
ATOM 1947 C C . MET A 1 261 ? -7.249 1.981 -5.348 1.00 95.25 261 MET A C 1
ATOM 1949 O O . MET A 1 261 ? -7.532 0.869 -5.795 1.00 95.25 261 MET A O 1
ATOM 1953 N N . HIS A 1 262 ? -6.523 2.861 -6.027 1.00 95.56 262 HIS A N 1
ATOM 1954 C CA . HIS A 1 262 ? -6.033 2.671 -7.383 1.00 95.56 262 HIS A CA 1
ATOM 1955 C C . HIS A 1 262 ? -4.563 2.235 -7.365 1.00 95.56 262 HIS A C 1
ATOM 1957 O O . HIS A 1 262 ? -3.762 2.812 -6.623 1.00 95.56 262 HIS A O 1
ATOM 1963 N N . PRO A 1 263 ? -4.161 1.252 -8.190 1.00 96.50 263 PRO A N 1
ATOM 1964 C CA . PRO A 1 263 ? -2.754 0.931 -8.379 1.00 96.50 263 PRO A CA 1
ATOM 1965 C C . PRO A 1 263 ? -2.048 2.104 -9.065 1.00 96.50 263 PRO A C 1
ATOM 1967 O O . PRO A 1 263 ? -2.555 2.662 -10.038 1.00 96.50 263 PRO A O 1
ATOM 1970 N N . ARG A 1 264 ? -0.866 2.460 -8.565 1.00 96.94 264 ARG A N 1
ATOM 1971 C CA . ARG A 1 264 ? -0.036 3.574 -9.028 1.00 96.94 264 ARG A CA 1
ATOM 1972 C C . ARG A 1 264 ? 1.352 3.103 -9.416 1.00 96.94 264 ARG A C 1
ATOM 1974 O O . ARG A 1 264 ? 1.905 2.188 -8.798 1.00 96.94 264 ARG A O 1
ATOM 1981 N N . LEU A 1 265 ? 1.919 3.751 -10.424 1.00 97.75 265 LEU A N 1
ATOM 1982 C CA . LEU A 1 265 ? 3.296 3.530 -10.836 1.00 97.75 265 LEU A CA 1
ATOM 1983 C C . LEU A 1 265 ? 3.924 4.853 -11.263 1.00 97.75 265 LEU A C 1
ATOM 1985 O O . LEU A 1 265 ? 3.324 5.629 -12.005 1.00 97.75 265 LEU A O 1
ATOM 1989 N N . SER A 1 266 ? 5.155 5.079 -10.818 1.00 97.81 266 SER A N 1
ATOM 1990 C CA . SER A 1 266 ? 6.034 6.110 -11.364 1.00 97.81 266 SER A CA 1
ATOM 1991 C C . SER A 1 266 ? 7.406 5.514 -11.666 1.00 97.81 266 SER A C 1
ATOM 1993 O O . SER A 1 266 ? 7.811 4.518 -11.060 1.00 97.81 266 SER A O 1
ATOM 1995 N N . ALA A 1 267 ? 8.106 6.108 -12.625 1.00 97.56 267 ALA A N 1
ATOM 1996 C CA . ALA A 1 267 ? 9.440 5.706 -13.031 1.00 97.56 267 ALA A CA 1
ATOM 1997 C C . ALA A 1 267 ? 10.353 6.934 -13.046 1.00 97.56 267 ALA A C 1
ATOM 1999 O O . ALA A 1 267 ? 10.018 7.955 -13.643 1.00 97.56 267 ALA A O 1
ATOM 2000 N N . ALA A 1 268 ? 11.510 6.817 -12.403 1.00 97.94 268 ALA A N 1
ATOM 2001 C CA . ALA A 1 268 ? 12.562 7.825 -12.427 1.00 97.94 268 ALA A CA 1
ATOM 2002 C C . ALA A 1 268 ? 13.794 7.255 -13.128 1.00 97.94 268 ALA A C 1
ATOM 2004 O O . ALA A 1 268 ? 14.125 6.087 -12.938 1.00 97.94 268 ALA A O 1
ATOM 2005 N N . VAL A 1 269 ? 14.489 8.065 -13.926 1.00 97.69 269 VAL A N 1
ATOM 2006 C CA . VAL A 1 269 ? 15.730 7.642 -14.590 1.00 97.69 269 VAL A CA 1
ATOM 2007 C C . VAL A 1 269 ? 16.779 7.282 -13.536 1.00 97.69 269 VAL A C 1
ATOM 2009 O O . VAL A 1 269 ? 17.060 8.077 -12.643 1.00 97.69 269 VAL A O 1
ATOM 2012 N N . SER A 1 270 ? 17.360 6.085 -13.645 1.00 97.19 270 SER A N 1
ATOM 2013 C CA . SER A 1 270 ? 18.476 5.634 -12.808 1.00 97.19 270 SER A CA 1
ATOM 2014 C C . SER A 1 270 ? 19.818 5.824 -13.509 1.00 97.19 270 SER A C 1
ATOM 2016 O O . SER A 1 270 ? 20.763 6.328 -12.908 1.00 97.19 270 SER A O 1
ATOM 2018 N N . SER A 1 271 ? 19.925 5.427 -14.776 1.00 94.88 271 SER A N 1
ATOM 2019 C CA . SER A 1 271 ? 21.116 5.653 -15.600 1.00 94.88 271 SER A CA 1
ATOM 2020 C C . SER A 1 271 ? 20.700 5.820 -17.054 1.00 94.88 271 SER A C 1
ATOM 2022 O O . SER A 1 271 ? 19.828 5.097 -17.538 1.00 94.88 271 SER A O 1
ATOM 2024 N N . VAL A 1 272 ? 21.318 6.778 -17.739 1.00 94.25 272 VAL A N 1
ATOM 2025 C CA . VAL A 1 272 ? 21.124 7.044 -19.164 1.00 94.25 272 VAL A CA 1
ATOM 2026 C C . VAL A 1 272 ? 22.429 7.563 -19.749 1.00 94.25 272 VAL A C 1
ATOM 2028 O O . VAL A 1 272 ? 23.117 8.368 -19.122 1.00 94.25 272 VAL A O 1
ATOM 2031 N N . VAL A 1 273 ? 22.762 7.106 -20.948 1.00 91.06 273 VAL A N 1
ATOM 2032 C CA . VAL A 1 273 ? 23.841 7.666 -21.772 1.00 91.06 273 VAL A CA 1
ATOM 2033 C C . VAL A 1 273 ? 23.312 7.939 -23.171 1.00 91.06 273 VAL A C 1
ATOM 2035 O O . VAL A 1 273 ? 22.197 7.573 -23.493 1.00 91.06 273 VAL A O 1
ATOM 2038 N N . SER A 1 274 ? 24.079 8.614 -24.007 1.00 88.56 274 SER A N 1
ATOM 2039 C CA . SER A 1 274 ? 23.775 8.907 -25.413 1.00 88.56 274 SER A CA 1
ATOM 2040 C C . SER A 1 274 ? 24.496 7.897 -26.310 1.00 88.56 274 SER A C 1
ATOM 2042 O O . SER A 1 274 ? 25.426 8.248 -27.041 1.00 88.56 274 SER A O 1
ATOM 2044 N N . GLY A 1 275 ? 24.104 6.625 -26.195 1.00 79.31 275 GLY A N 1
ATOM 2045 C CA . GLY A 1 275 ? 24.798 5.511 -26.839 1.00 79.31 275 GLY A CA 1
ATOM 2046 C C . GLY A 1 275 ? 24.603 5.480 -28.354 1.00 79.31 275 GLY A C 1
ATOM 2047 O O . GLY A 1 275 ? 23.470 5.465 -28.829 1.00 79.31 275 GLY A O 1
ATOM 2048 N N . ILE A 1 276 ? 25.705 5.466 -29.104 1.00 78.88 276 ILE A N 1
ATOM 2049 C CA . ILE A 1 276 ? 25.742 5.177 -30.548 1.00 78.88 276 ILE A CA 1
ATOM 2050 C C . ILE A 1 276 ? 26.824 4.122 -30.767 1.00 78.88 276 ILE A C 1
ATOM 2052 O O . ILE A 1 276 ? 27.912 4.218 -30.195 1.00 78.88 276 ILE A O 1
ATOM 2056 N N . THR A 1 277 ? 26.529 3.107 -31.576 1.00 74.75 277 THR A N 1
ATOM 2057 C CA . THR A 1 277 ? 27.523 2.087 -31.930 1.00 74.75 277 THR A CA 1
ATOM 2058 C C . THR A 1 277 ? 28.329 2.570 -33.130 1.00 74.75 277 THR A C 1
ATOM 2060 O O . THR A 1 277 ? 27.755 2.941 -34.161 1.00 74.75 277 THR A O 1
ATOM 2063 N N . LYS A 1 278 ? 29.658 2.564 -32.996 1.00 71.94 278 LYS A N 1
ATOM 2064 C CA . LYS A 1 278 ? 30.584 2.908 -34.075 1.00 71.94 278 LYS A CA 1
ATOM 2065 C C . LYS A 1 278 ? 31.416 1.691 -34.486 1.00 71.94 278 LYS A C 1
ATOM 2067 O O . LYS A 1 278 ? 31.943 0.992 -33.627 1.00 71.94 278 LYS A O 1
ATOM 2072 N N . ASP A 1 279 ? 31.539 1.481 -35.790 1.00 65.81 279 ASP A N 1
ATOM 2073 C CA . ASP A 1 279 ? 32.354 0.463 -36.449 1.00 65.81 279 ASP A CA 1
ATOM 2074 C C . ASP A 1 279 ? 33.652 1.088 -37.021 1.00 65.81 279 ASP A C 1
ATOM 2076 O O . ASP A 1 279 ? 33.929 2.279 -36.856 1.00 65.81 279 ASP A O 1
ATOM 2080 N N . GLY A 1 280 ? 34.493 0.280 -37.672 1.00 62.56 280 GLY A N 1
ATOM 2081 C CA . GLY A 1 280 ? 35.740 0.724 -38.314 1.00 62.56 280 GLY A CA 1
ATOM 2082 C C . GLY A 1 280 ? 37.002 0.579 -37.441 1.00 62.56 280 GLY A C 1
ATOM 2083 O O . GLY A 1 280 ? 36.907 0.303 -36.243 1.00 62.56 280 GLY A O 1
ATOM 2084 N N . PRO A 1 281 ? 38.216 0.748 -38.010 1.00 54.12 281 PRO A N 1
ATOM 2085 C CA . PRO A 1 281 ? 39.491 0.430 -37.346 1.00 54.12 281 PRO A CA 1
ATOM 2086 C C . PRO A 1 281 ? 39.761 1.222 -36.059 1.00 54.12 281 PRO A C 1
ATOM 2088 O O . PRO A 1 281 ? 40.580 0.799 -35.242 1.00 54.12 281 PRO A O 1
ATOM 2091 N N . LYS A 1 282 ? 39.089 2.367 -35.882 1.00 59.28 282 LYS A N 1
ATOM 2092 C CA . LYS A 1 282 ? 39.173 3.220 -34.687 1.00 59.28 282 LYS A CA 1
ATOM 2093 C C . LYS A 1 282 ? 37.812 3.497 -34.031 1.00 59.28 282 LYS A C 1
ATOM 2095 O O . LYS A 1 282 ? 37.738 4.387 -33.189 1.00 59.28 282 LYS A O 1
ATOM 2100 N N . GLY A 1 283 ? 36.750 2.769 -34.402 1.00 59.12 283 GLY A N 1
ATOM 2101 C CA . GLY A 1 283 ? 35.393 3.032 -33.898 1.00 59.12 283 GLY A CA 1
ATOM 2102 C C . GLY A 1 283 ? 34.888 4.418 -34.307 1.00 59.12 283 GLY A C 1
ATOM 2103 O O . GLY A 1 283 ? 34.359 5.167 -33.488 1.00 59.12 283 GLY A O 1
ATOM 2104 N N . GLU A 1 284 ? 35.138 4.787 -35.560 1.00 60.59 284 GLU A N 1
ATOM 2105 C CA . GLU A 1 284 ? 34.868 6.113 -36.121 1.00 60.59 284 GLU A CA 1
ATOM 2106 C C . GLU A 1 284 ? 33.711 6.106 -37.128 1.00 60.59 284 GLU A C 1
ATOM 2108 O O . GLU A 1 284 ? 33.064 7.136 -37.311 1.00 60.59 284 GLU A O 1
ATOM 2113 N N . ASP A 1 285 ? 33.392 4.943 -37.700 1.00 58.97 285 ASP A N 1
ATOM 2114 C CA . ASP A 1 285 ? 32.349 4.786 -38.705 1.00 58.97 285 ASP A CA 1
ATOM 2115 C C . ASP A 1 285 ? 31.001 4.495 -38.048 1.00 58.97 285 ASP A C 1
ATOM 2117 O O . ASP A 1 285 ? 30.899 3.774 -37.063 1.00 58.97 285 ASP A O 1
ATOM 2121 N N . PHE A 1 286 ? 29.916 5.026 -38.596 1.00 62.75 286 PHE A N 1
ATOM 2122 C CA . PHE A 1 286 ? 28.581 4.732 -38.087 1.00 62.75 286 PHE A CA 1
ATOM 2123 C C . PHE A 1 286 ? 28.177 3.288 -38.420 1.00 62.75 286 PHE A C 1
ATOM 2125 O O . PHE A 1 286 ? 28.080 2.934 -39.598 1.00 62.75 286 PHE A O 1
ATOM 2132 N N . SER A 1 287 ? 27.873 2.469 -37.407 1.00 66.25 287 SER A N 1
ATOM 2133 C CA . SER A 1 287 ? 27.391 1.103 -37.640 1.00 66.25 287 SER A CA 1
ATOM 2134 C C . SER A 1 287 ? 26.042 1.102 -38.361 1.00 66.25 287 SER A C 1
ATOM 2136 O O . SER A 1 287 ? 25.142 1.858 -37.993 1.00 66.25 287 SER A O 1
ATOM 2138 N N . SER A 1 288 ? 25.855 0.248 -39.368 1.00 58.75 288 SER A N 1
ATOM 2139 C CA . SER A 1 288 ? 24.562 0.115 -40.059 1.00 58.75 288 SER A CA 1
ATOM 2140 C C . SER A 1 288 ? 23.484 -0.519 -39.177 1.00 58.75 288 SER A C 1
ATOM 2142 O O . SER A 1 288 ? 22.308 -0.202 -39.331 1.00 58.75 288 SER A O 1
ATOM 2144 N N . ALA A 1 289 ? 23.880 -1.367 -38.225 1.00 60.19 289 ALA A N 1
ATOM 2145 C CA . ALA A 1 289 ? 22.960 -2.085 -37.351 1.00 60.19 289 ALA A CA 1
ATOM 2146 C C . ALA A 1 289 ? 22.561 -1.276 -36.103 1.00 60.19 289 ALA A C 1
ATOM 2148 O O . ALA A 1 289 ? 21.518 -1.551 -35.519 1.00 60.19 289 ALA A O 1
ATOM 2149 N N . GLN A 1 290 ? 23.374 -0.286 -35.690 1.00 67.31 290 GLN A N 1
ATOM 2150 C CA . GLN A 1 290 ? 23.175 0.529 -34.473 1.00 67.31 290 GLN A CA 1
ATOM 2151 C C . GLN A 1 290 ? 22.726 -0.282 -33.247 1.00 67.31 290 GLN A C 1
ATOM 2153 O O . GLN A 1 290 ? 21.938 0.174 -32.412 1.00 67.31 290 GLN A O 1
ATOM 2158 N N . MET A 1 291 ? 23.235 -1.510 -33.149 1.00 66.31 291 MET A N 1
ATOM 2159 C CA . MET A 1 291 ? 22.880 -2.406 -32.072 1.00 66.31 291 MET A CA 1
ATOM 2160 C C . MET A 1 291 ? 23.742 -2.093 -30.864 1.00 66.31 291 MET A C 1
ATOM 2162 O O . MET A 1 291 ? 24.971 -2.173 -30.938 1.00 66.31 291 MET A O 1
ATOM 2166 N N . VAL A 1 292 ? 23.107 -1.731 -29.754 1.00 71.50 292 VAL A N 1
ATOM 2167 C CA . VAL A 1 292 ? 23.817 -1.431 -28.512 1.00 71.50 292 VAL A CA 1
ATOM 2168 C C . VAL A 1 292 ? 23.675 -2.628 -27.568 1.00 71.50 292 VAL A C 1
ATOM 2170 O O . VAL A 1 292 ? 22.544 -3.061 -27.328 1.00 71.50 292 VAL A O 1
ATOM 2173 N N . PRO A 1 293 ? 24.783 -3.196 -27.045 1.00 73.19 293 PRO A N 1
ATOM 2174 C CA . PRO A 1 293 ? 24.721 -4.303 -26.095 1.00 73.19 293 PRO A CA 1
ATOM 2175 C C . PRO A 1 293 ? 23.962 -3.913 -24.824 1.00 73.19 293 PRO A C 1
ATOM 2177 O O . PRO A 1 293 ? 23.713 -2.739 -24.555 1.00 73.19 293 PRO A O 1
ATOM 2180 N N . ASP A 1 294 ? 23.568 -4.906 -24.034 1.00 82.31 294 ASP A N 1
ATOM 2181 C CA . ASP A 1 294 ? 22.861 -4.659 -22.782 1.00 82.31 294 ASP A CA 1
ATOM 2182 C C . ASP A 1 294 ? 23.814 -4.088 -21.718 1.00 82.31 294 ASP A C 1
ATOM 2184 O O . ASP A 1 294 ? 24.629 -4.813 -21.149 1.00 82.31 294 ASP A O 1
ATOM 2188 N N . ILE A 1 295 ? 23.773 -2.765 -21.512 1.00 83.38 295 ILE A N 1
ATOM 2189 C CA . ILE A 1 295 ? 24.732 -2.053 -20.649 1.00 83.38 295 ILE A CA 1
ATOM 2190 C C . ILE A 1 295 ? 24.225 -1.966 -19.212 1.00 83.38 295 ILE A C 1
ATOM 2192 O O . ILE A 1 295 ? 25.005 -2.101 -18.269 1.00 83.38 295 ILE A O 1
ATOM 2196 N N . PHE A 1 296 ? 22.928 -1.699 -19.038 1.00 92.69 296 PHE A N 1
ATOM 2197 C CA . PHE A 1 296 ? 22.351 -1.363 -17.737 1.00 92.69 296 PHE A CA 1
ATOM 2198 C C . PHE A 1 296 ? 21.507 -2.481 -17.123 1.00 92.69 296 PHE A C 1
ATOM 2200 O O . PHE A 1 296 ? 20.824 -2.250 -16.133 1.00 92.69 296 PHE A O 1
ATOM 2207 N N . ALA A 1 297 ? 21.594 -3.717 -17.624 1.00 90.25 297 ALA A N 1
ATOM 2208 C CA . ALA A 1 297 ? 20.910 -4.872 -17.032 1.00 90.25 297 ALA A CA 1
ATOM 2209 C C . ALA A 1 297 ? 21.138 -5.023 -15.513 1.00 90.25 297 ALA A C 1
ATOM 2211 O O . ALA A 1 297 ? 20.250 -5.470 -14.786 1.00 90.25 297 ALA A O 1
ATOM 2212 N N . SER A 1 298 ? 22.332 -4.659 -15.026 1.00 92.19 298 SER A N 1
ATOM 2213 C CA . SER A 1 298 ? 22.740 -4.805 -13.627 1.00 92.19 298 SER A CA 1
ATOM 2214 C C . SER A 1 298 ? 23.323 -3.512 -13.067 1.00 92.19 298 SER A C 1
ATOM 2216 O O . SER A 1 298 ? 24.473 -3.166 -13.343 1.00 92.19 298 SER A O 1
ATOM 2218 N N . GLN A 1 299 ? 22.561 -2.860 -12.184 1.00 92.06 299 GLN A N 1
ATOM 2219 C CA . GLN A 1 299 ? 22.912 -1.571 -11.580 1.00 92.06 299 GLN A CA 1
ATOM 2220 C C . GLN A 1 299 ? 24.331 -1.531 -10.984 1.00 92.06 299 GLN A C 1
ATOM 2222 O O . GLN A 1 299 ? 25.041 -0.539 -11.141 1.00 92.06 299 GLN A O 1
ATOM 2227 N N . ALA A 1 300 ? 24.763 -2.611 -10.324 1.00 94.50 300 ALA A N 1
ATOM 2228 C CA . ALA A 1 300 ? 26.076 -2.692 -9.679 1.00 94.50 300 ALA A CA 1
ATOM 2229 C C . ALA A 1 300 ? 27.250 -2.682 -10.677 1.00 94.50 300 ALA A C 1
ATOM 2231 O O . ALA A 1 300 ? 28.369 -2.337 -10.303 1.00 94.50 300 ALA A O 1
ATOM 2232 N N . GLY A 1 301 ? 27.002 -3.059 -11.935 1.00 91.94 301 GLY A N 1
ATOM 2233 C CA . GLY A 1 301 ? 28.002 -3.170 -12.996 1.00 91.94 301 GLY A CA 1
ATOM 2234 C C . GLY A 1 301 ? 27.892 -2.110 -14.092 1.00 91.94 301 GLY A C 1
ATOM 2235 O O . GLY A 1 301 ? 28.616 -2.213 -15.080 1.00 91.94 301 GLY A O 1
ATOM 2236 N N . ASN A 1 302 ? 27.017 -1.105 -13.963 1.00 91.44 302 ASN A N 1
ATOM 2237 C CA . ASN A 1 302 ? 26.749 -0.143 -15.042 1.00 91.44 302 ASN A CA 1
ATOM 2238 C C . ASN A 1 302 ? 28.027 0.544 -15.550 1.00 91.44 302 ASN A C 1
ATOM 2240 O O . ASN A 1 302 ? 28.272 0.595 -16.753 1.00 91.44 302 ASN A O 1
ATOM 2244 N N . MET A 1 303 ? 28.867 1.042 -14.636 1.00 89.75 303 MET A N 1
ATOM 2245 C CA . MET A 1 303 ? 30.084 1.783 -14.994 1.00 89.75 303 MET A CA 1
ATOM 2246 C C . MET A 1 303 ? 31.148 0.890 -15.638 1.00 89.75 303 MET A C 1
ATOM 2248 O O . MET A 1 303 ? 31.779 1.294 -16.612 1.00 89.75 303 MET A O 1
ATOM 2252 N N . THR A 1 304 ? 31.342 -0.327 -15.121 1.00 90.50 304 THR A N 1
ATOM 2253 C CA . THR A 1 304 ? 32.338 -1.267 -15.652 1.00 90.50 304 THR A CA 1
ATOM 2254 C C . THR A 1 304 ? 31.917 -1.792 -17.020 1.00 90.50 304 THR A C 1
ATOM 2256 O O . THR A 1 304 ? 32.717 -1.765 -17.954 1.00 90.50 304 THR A O 1
ATOM 2259 N N . THR A 1 305 ? 30.647 -2.172 -17.169 1.00 88.56 305 THR A N 1
ATOM 2260 C CA . THR A 1 305 ? 30.077 -2.657 -18.436 1.00 88.56 305 THR A CA 1
ATOM 2261 C C . THR A 1 305 ? 30.124 -1.577 -19.512 1.00 88.56 305 THR A C 1
ATOM 2263 O O . THR A 1 305 ? 30.577 -1.845 -20.621 1.00 88.56 305 THR A O 1
ATOM 2266 N N . LEU A 1 306 ? 29.748 -0.336 -19.177 1.00 87.00 306 LEU A N 1
ATOM 2267 C CA . LEU A 1 306 ? 29.836 0.791 -20.106 1.00 87.00 306 LEU A CA 1
ATOM 2268 C C . LEU A 1 306 ? 31.284 1.055 -20.539 1.00 87.00 306 LEU A C 1
ATOM 2270 O O . LEU A 1 306 ? 31.542 1.192 -21.732 1.00 87.00 306 LEU A O 1
ATOM 2274 N N . SER A 1 307 ? 32.233 1.079 -19.596 1.00 85.19 307 SER A N 1
ATOM 2275 C CA . SER A 1 307 ? 33.648 1.353 -19.892 1.00 85.19 307 SER A CA 1
ATOM 2276 C C . SER A 1 307 ? 34.313 0.309 -20.796 1.00 85.19 307 SER A C 1
ATOM 2278 O O . SER A 1 307 ? 35.220 0.647 -21.549 1.00 85.19 307 SER A O 1
ATOM 2280 N N . GLY A 1 308 ? 33.859 -0.948 -20.735 1.00 82.31 308 GLY A N 1
ATOM 2281 C CA . GLY A 1 308 ? 34.326 -2.028 -21.606 1.00 82.31 308 GLY A CA 1
ATOM 2282 C C . GLY A 1 308 ? 33.559 -2.151 -22.926 1.00 82.31 308 GLY A C 1
ATOM 2283 O O . GLY A 1 308 ? 33.901 -3.004 -23.742 1.00 82.31 308 GLY A O 1
ATOM 2284 N N . SER A 1 309 ? 32.509 -1.351 -23.133 1.00 79.12 309 SER A N 1
ATOM 2285 C CA . SER A 1 309 ? 31.662 -1.431 -24.325 1.00 79.12 309 SER A CA 1
ATOM 2286 C C . SER A 1 309 ? 32.230 -0.614 -25.491 1.00 79.12 309 SER A C 1
ATOM 2288 O O . SER A 1 309 ? 32.939 0.370 -25.297 1.00 79.12 309 SER A O 1
ATOM 2290 N N . GLN A 1 310 ? 31.871 -0.987 -26.722 1.00 73.88 310 GLN A N 1
ATOM 2291 C CA . GLN A 1 310 ? 32.217 -0.241 -27.946 1.00 73.88 310 GLN A CA 1
ATOM 2292 C C . GLN A 1 310 ? 31.261 0.937 -28.226 1.00 73.88 310 GLN A C 1
ATOM 2294 O O . GLN A 1 310 ? 31.143 1.414 -29.352 1.00 73.88 310 GLN A O 1
ATOM 2299 N N . VAL A 1 311 ? 30.531 1.387 -27.207 1.00 77.44 311 VAL A N 1
ATOM 2300 C CA . VAL A 1 311 ? 29.472 2.386 -27.341 1.00 77.44 311 VAL A CA 1
ATOM 2301 C C . VAL A 1 311 ? 30.075 3.768 -27.161 1.00 77.44 311 VAL A C 1
ATOM 2303 O O . VAL A 1 311 ? 30.633 4.074 -26.106 1.00 77.44 311 VAL A O 1
ATOM 2306 N N . SER A 1 312 ? 29.951 4.627 -28.172 1.00 78.06 312 SER A N 1
ATOM 2307 C CA . SER A 1 312 ? 30.356 6.021 -28.034 1.00 78.06 312 SER A CA 1
ATOM 2308 C C . SER A 1 312 ? 29.306 6.795 -27.236 1.00 78.06 312 SER A C 1
ATOM 2310 O O . SER A 1 312 ? 28.100 6.589 -27.393 1.00 78.06 312 SER A O 1
ATOM 2312 N N . ILE A 1 313 ? 29.771 7.702 -26.375 1.00 81.50 313 ILE A N 1
ATOM 2313 C CA . ILE A 1 313 ? 28.921 8.630 -25.623 1.00 81.50 313 ILE A CA 1
ATOM 2314 C C . ILE A 1 313 ? 28.906 9.956 -26.380 1.00 81.50 313 ILE A C 1
ATOM 2316 O O . ILE A 1 313 ? 29.951 10.578 -26.564 1.00 81.50 313 ILE A O 1
ATOM 2320 N N . ASN A 1 314 ? 27.726 10.384 -26.823 1.00 83.06 314 ASN A N 1
ATOM 2321 C CA . ASN A 1 314 ? 27.558 11.548 -27.699 1.00 83.06 314 ASN A CA 1
ATOM 2322 C C . ASN A 1 314 ? 26.726 12.649 -27.017 1.00 83.06 314 ASN A C 1
ATOM 2324 O O . ASN A 1 314 ? 26.627 12.698 -25.788 1.00 83.06 314 ASN A O 1
ATOM 2328 N N . ARG A 1 315 ? 26.108 13.563 -27.768 1.00 87.94 315 ARG A N 1
ATOM 2329 C CA . ARG A 1 315 ? 25.237 14.585 -27.167 1.00 87.94 315 ARG A CA 1
ATOM 2330 C C . ARG A 1 315 ? 23.869 13.989 -26.844 1.00 87.94 315 ARG A C 1
ATOM 2332 O O . ARG A 1 315 ? 23.197 13.463 -27.725 1.00 87.94 315 ARG A O 1
ATOM 2339 N N . LEU A 1 316 ? 23.457 14.069 -25.579 1.00 90.94 316 LEU A N 1
ATOM 2340 C CA . LEU A 1 316 ? 22.139 13.622 -25.127 1.00 90.94 316 LEU A CA 1
ATOM 2341 C C . LEU A 1 316 ? 21.095 14.708 -25.420 1.00 90.94 316 LEU A C 1
ATOM 2343 O O . LEU A 1 316 ? 21.168 15.797 -24.859 1.00 90.94 316 LEU A O 1
ATOM 2347 N N . GLY A 1 317 ? 20.112 14.402 -26.268 1.00 88.50 317 GLY A N 1
ATOM 2348 C CA . GLY A 1 317 ? 19.014 15.319 -26.602 1.00 88.50 317 GLY A CA 1
ATOM 2349 C C . GLY A 1 317 ? 17.867 15.316 -25.585 1.00 88.50 317 GLY A C 1
ATOM 2350 O O . GLY A 1 317 ? 17.033 16.217 -25.593 1.00 88.50 317 GLY A O 1
ATOM 2351 N N . GLY A 1 318 ? 17.819 14.313 -24.707 1.00 93.06 318 GLY A N 1
ATOM 2352 C CA . GLY A 1 318 ? 16.801 14.162 -23.669 1.00 93.06 318 GLY A CA 1
ATOM 2353 C C . GLY A 1 318 ? 16.230 12.749 -23.614 1.00 93.06 318 GLY A C 1
ATOM 2354 O O . GLY A 1 318 ? 16.517 11.912 -24.471 1.00 93.06 318 GLY A O 1
ATOM 2355 N N . THR A 1 319 ? 15.418 12.493 -22.590 1.00 95.44 319 THR A N 1
ATOM 2356 C CA . THR A 1 319 ? 14.721 11.220 -22.392 1.00 95.44 319 THR A CA 1
ATOM 2357 C C . THR A 1 319 ? 13.254 11.457 -22.062 1.00 95.44 319 THR A C 1
ATOM 2359 O O . THR A 1 319 ? 12.917 12.419 -21.372 1.00 95.44 319 THR A O 1
ATOM 2362 N N . VAL A 1 320 ? 12.385 10.584 -22.564 1.00 96.00 320 VAL A N 1
ATOM 2363 C CA . VAL A 1 320 ? 10.951 10.578 -22.266 1.00 96.00 320 VAL A CA 1
ATOM 2364 C C . VAL A 1 320 ? 10.584 9.201 -21.744 1.00 96.00 320 VAL A C 1
ATOM 2366 O O . VAL A 1 320 ? 10.924 8.191 -22.355 1.00 96.00 320 VAL A O 1
ATOM 2369 N N . LEU A 1 321 ? 9.871 9.166 -20.621 1.00 97.62 321 LEU A N 1
ATOM 2370 C CA . LEU A 1 321 ? 9.290 7.951 -20.065 1.00 97.62 321 LEU A CA 1
ATOM 2371 C C . LEU A 1 321 ? 7.774 8.035 -20.187 1.00 97.62 321 LEU A C 1
ATOM 2373 O O . LEU A 1 321 ? 7.177 9.053 -19.841 1.00 97.62 321 LEU A O 1
ATOM 2377 N N . GLN A 1 322 ? 7.153 6.956 -20.644 1.00 96.25 322 GLN A N 1
ATOM 2378 C CA . GLN A 1 322 ? 5.705 6.847 -20.726 1.00 96.25 322 GLN A CA 1
ATOM 2379 C C . GLN A 1 322 ? 5.242 5.574 -20.030 1.00 96.25 322 GLN A C 1
ATOM 2381 O O . GLN A 1 322 ? 5.780 4.493 -20.260 1.00 96.25 322 GLN A O 1
ATOM 2386 N N . ILE A 1 323 ? 4.221 5.707 -19.188 1.00 96.69 323 ILE A N 1
ATOM 2387 C CA . ILE A 1 323 ? 3.607 4.599 -18.458 1.00 96.69 323 ILE A CA 1
ATOM 2388 C C . ILE A 1 323 ? 2.182 4.433 -18.973 1.00 96.69 323 ILE A C 1
ATOM 2390 O O . ILE A 1 323 ? 1.439 5.406 -19.072 1.00 96.69 323 ILE A O 1
ATOM 2394 N N . ARG A 1 324 ? 1.794 3.204 -19.307 1.00 94.31 324 ARG A N 1
ATOM 2395 C CA . ARG A 1 324 ? 0.434 2.857 -19.742 1.00 94.31 324 ARG A CA 1
ATOM 2396 C C . ARG A 1 324 ? 0.007 1.535 -19.121 1.00 94.31 324 ARG A C 1
ATOM 2398 O O . ARG A 1 324 ? 0.851 0.746 -18.700 1.00 94.31 324 ARG A O 1
ATOM 2405 N N . ARG A 1 325 ? -1.296 1.263 -19.090 1.00 92.44 325 ARG A N 1
ATOM 2406 C CA . ARG A 1 325 ? -1.784 -0.104 -18.865 1.00 92.44 325 ARG A CA 1
ATOM 2407 C C . ARG A 1 325 ? -1.612 -0.936 -20.133 1.00 92.44 325 ARG A C 1
ATOM 2409 O O . ARG A 1 325 ? -1.714 -0.408 -21.239 1.00 92.44 325 ARG A O 1
ATOM 2416 N N . SER A 1 326 ? -1.341 -2.225 -19.968 1.00 92.19 326 SER A N 1
ATOM 2417 C CA . SER A 1 326 ? -1.396 -3.197 -21.055 1.00 92.19 326 SER A CA 1
ATOM 2418 C C . SER A 1 326 ? -2.823 -3.324 -21.593 1.00 92.19 326 SER A C 1
ATOM 2420 O O . SER A 1 326 ? -3.790 -3.024 -20.891 1.00 92.19 326 SER A O 1
ATOM 2422 N N . ALA A 1 327 ? -2.957 -3.779 -22.840 1.00 86.50 327 ALA A N 1
ATOM 2423 C CA . ALA A 1 327 ? -4.253 -3.903 -23.509 1.00 86.50 327 ALA A CA 1
ATOM 2424 C C . ALA A 1 327 ? -5.225 -4.858 -22.786 1.00 86.50 327 ALA A C 1
ATOM 2426 O O . ALA A 1 327 ? -6.431 -4.638 -22.803 1.00 86.50 327 ALA A O 1
ATOM 2427 N N . ASP A 1 328 ? -4.700 -5.885 -22.116 1.00 89.06 328 ASP A N 1
ATOM 2428 C CA . ASP A 1 328 ? -5.457 -6.834 -21.289 1.00 89.06 328 ASP A CA 1
ATOM 2429 C C . ASP A 1 328 ? -5.726 -6.323 -19.857 1.00 89.06 328 ASP A C 1
ATOM 2431 O O . ASP A 1 328 ? -6.414 -6.979 -19.081 1.00 89.06 328 ASP A O 1
ATOM 2435 N N . GLY A 1 329 ? -5.172 -5.165 -19.484 1.00 90.44 329 GLY A N 1
ATOM 2436 C CA . GLY A 1 329 ? -5.342 -4.552 -18.169 1.00 90.44 329 GLY A CA 1
ATOM 2437 C C . GLY A 1 329 ? -4.598 -5.244 -17.022 1.00 90.44 329 GLY A C 1
ATOM 2438 O O . GLY A 1 329 ? -4.809 -4.862 -15.872 1.00 90.44 329 GLY A O 1
ATOM 2439 N N . THR A 1 330 ? -3.735 -6.229 -17.293 1.00 93.88 330 THR A N 1
ATOM 2440 C CA . THR A 1 330 ? -3.075 -7.044 -16.250 1.00 93.88 330 THR A CA 1
ATOM 2441 C C . THR A 1 330 ? -1.719 -6.499 -15.794 1.00 93.88 330 THR A C 1
ATOM 2443 O O . THR A 1 330 ? -1.196 -6.914 -14.756 1.00 93.88 330 THR A O 1
ATOM 2446 N N . ALA A 1 331 ? -1.138 -5.556 -16.537 1.00 96.25 331 ALA A N 1
ATOM 2447 C CA . ALA A 1 331 ? 0.192 -5.026 -16.276 1.00 96.25 331 ALA A CA 1
ATOM 2448 C C . ALA A 1 331 ? 0.310 -3.534 -16.613 1.00 96.25 331 ALA A C 1
ATOM 2450 O O . ALA A 1 331 ? -0.410 -2.983 -17.443 1.00 96.25 331 ALA A O 1
ATOM 2451 N N . TRP A 1 332 ? 1.294 -2.883 -16.006 1.00 97.19 332 TRP A N 1
ATOM 2452 C CA . TRP A 1 332 ? 1.857 -1.636 -16.498 1.00 97.19 332 TRP A CA 1
ATOM 2453 C C . TRP A 1 332 ? 2.910 -1.918 -17.568 1.00 97.19 332 TRP A C 1
ATOM 2455 O O . TRP A 1 332 ? 3.693 -2.869 -17.466 1.00 97.19 332 TRP A O 1
ATOM 2465 N N . ARG A 1 333 ? 2.952 -1.050 -18.573 1.00 97.31 333 ARG A N 1
ATOM 2466 C CA . ARG A 1 333 ? 3.998 -0.959 -19.586 1.00 97.31 333 ARG A CA 1
ATOM 2467 C C . ARG A 1 333 ? 4.715 0.365 -19.409 1.00 97.31 333 ARG A C 1
ATOM 2469 O O . ARG A 1 333 ? 4.075 1.414 -19.410 1.00 97.31 333 ARG A O 1
ATOM 2476 N N . ILE A 1 334 ? 6.026 0.297 -19.233 1.00 98.06 334 ILE A N 1
ATOM 2477 C CA . ILE A 1 334 ? 6.901 1.462 -19.193 1.00 98.06 334 ILE A CA 1
ATOM 2478 C C . ILE A 1 334 ? 7.679 1.446 -20.498 1.00 98.06 334 ILE A C 1
ATOM 2480 O O . ILE A 1 334 ? 8.362 0.463 -20.788 1.00 98.06 334 ILE A O 1
ATOM 2484 N N . ALA A 1 335 ? 7.561 2.520 -21.266 1.00 97.19 335 ALA A N 1
ATOM 2485 C CA . ALA A 1 335 ? 8.337 2.764 -22.465 1.00 97.19 335 ALA A CA 1
ATOM 2486 C C . ALA A 1 335 ? 9.278 3.952 -22.255 1.00 97.19 335 ALA A C 1
ATOM 2488 O O . ALA A 1 335 ? 8.964 4.883 -21.511 1.00 97.19 335 ALA A O 1
ATOM 2489 N N . GLY A 1 336 ? 10.427 3.906 -22.916 1.00 95.69 336 GLY A N 1
ATOM 2490 C CA . GLY A 1 336 ? 11.446 4.942 -22.875 1.00 95.69 336 GLY A CA 1
ATOM 2491 C C . GLY A 1 336 ? 11.800 5.414 -24.276 1.00 95.69 336 GLY A C 1
ATOM 2492 O O . GLY A 1 336 ? 11.800 4.634 -25.223 1.00 95.69 336 GLY A O 1
ATOM 2493 N N . MET A 1 337 ? 12.132 6.686 -24.413 1.00 94.06 337 MET A N 1
ATOM 2494 C CA . MET A 1 337 ? 12.688 7.262 -25.629 1.00 94.06 337 MET A CA 1
ATOM 2495 C C . MET A 1 337 ? 13.939 8.031 -25.245 1.00 94.06 337 MET A C 1
ATOM 2497 O O . MET A 1 337 ? 13.893 8.795 -24.286 1.00 94.06 337 MET A O 1
ATOM 2501 N N . VAL A 1 338 ? 15.030 7.869 -25.988 1.00 93.50 338 VAL A N 1
ATOM 2502 C CA . VAL A 1 338 ? 16.226 8.694 -25.803 1.00 93.50 338 VAL A CA 1
ATOM 2503 C C . VAL A 1 338 ? 16.692 9.257 -27.133 1.00 93.50 338 VAL A C 1
ATOM 2505 O O . VAL A 1 338 ? 16.766 8.539 -28.131 1.00 93.50 338 VAL A O 1
ATOM 2508 N N . ALA A 1 339 ? 17.007 10.550 -27.133 1.00 90.88 339 ALA A N 1
ATOM 2509 C CA . ALA A 1 339 ? 17.597 11.229 -28.273 1.00 90.88 339 ALA A CA 1
ATOM 2510 C C . ALA A 1 339 ? 19.123 11.324 -28.123 1.00 90.88 339 ALA A C 1
ATOM 2512 O O . ALA A 1 339 ? 19.619 11.701 -27.060 1.00 90.88 339 ALA A O 1
ATOM 2513 N N . SER A 1 340 ? 19.860 11.020 -29.190 1.00 88.25 340 SER A N 1
ATOM 2514 C CA . SER A 1 340 ? 21.325 11.075 -29.235 1.00 88.25 340 SER A CA 1
ATOM 2515 C C . SER A 1 340 ? 21.800 11.714 -30.540 1.00 88.25 340 SER A C 1
ATOM 2517 O O . SER A 1 340 ? 21.286 11.393 -31.606 1.00 88.25 340 SER A O 1
ATOM 2519 N N . GLU A 1 341 ? 22.773 12.616 -30.479 1.00 85.44 341 GLU A N 1
ATOM 2520 C CA . GLU A 1 341 ? 23.345 13.301 -31.645 1.00 85.44 341 GLU A CA 1
ATOM 2521 C C . GLU A 1 341 ? 24.858 13.077 -31.702 1.00 85.44 341 GLU A C 1
ATOM 2523 O O . GLU A 1 341 ? 25.558 13.339 -30.720 1.00 85.44 341 GLU A O 1
ATOM 2528 N N . ASP A 1 342 ? 25.357 12.651 -32.867 1.00 75.31 342 ASP A N 1
ATOM 2529 C CA . ASP A 1 342 ? 26.787 12.594 -33.181 1.00 75.31 342 ASP A CA 1
ATOM 2530 C C . ASP A 1 342 ? 27.191 13.795 -34.047 1.00 75.31 342 ASP A C 1
ATOM 2532 O O . ASP A 1 342 ? 26.817 13.897 -35.215 1.00 75.31 342 ASP A O 1
ATOM 2536 N N . ALA A 1 343 ? 27.955 14.718 -33.464 1.00 65.00 343 ALA A N 1
ATOM 2537 C CA . ALA A 1 343 ? 28.411 15.930 -34.144 1.00 65.00 343 ALA A CA 1
ATOM 2538 C C . ALA A 1 343 ? 29.629 15.698 -35.063 1.00 65.00 343 ALA A C 1
ATOM 2540 O O . ALA A 1 343 ? 30.015 16.611 -35.792 1.00 65.00 343 ALA A O 1
ATOM 2541 N N . GLY A 1 344 ? 30.264 14.520 -34.999 1.00 61.44 344 GLY A N 1
ATOM 2542 C CA . GLY A 1 344 ? 31.501 14.205 -35.718 1.00 61.44 344 GLY A CA 1
ATOM 2543 C C . GLY A 1 344 ? 31.320 13.512 -37.071 1.00 61.44 344 GLY A C 1
ATOM 2544 O O . GLY A 1 344 ? 32.320 13.311 -37.752 1.00 61.44 344 GLY A O 1
ATOM 2545 N N . ASP A 1 345 ? 30.095 13.148 -37.468 1.00 58.12 345 ASP A N 1
ATOM 2546 C CA . ASP A 1 345 ? 29.820 12.422 -38.717 1.00 58.12 345 ASP A CA 1
ATOM 2547 C C . ASP A 1 345 ? 29.498 13.393 -39.884 1.00 58.12 345 ASP A C 1
ATOM 2549 O O . ASP A 1 345 ? 28.413 13.990 -39.910 1.00 58.12 345 ASP A O 1
ATOM 2553 N N . PRO A 1 346 ? 30.399 13.555 -40.880 1.00 46.25 346 PRO A N 1
ATOM 2554 C CA . PRO A 1 346 ? 30.194 14.455 -42.018 1.00 46.25 346 PRO A CA 1
ATOM 2555 C C . PRO A 1 346 ? 29.159 13.956 -43.048 1.00 46.25 346 PRO A C 1
ATOM 2557 O O . PRO A 1 346 ? 28.774 14.721 -43.932 1.00 46.25 346 PRO A O 1
ATOM 2560 N N . LEU A 1 347 ? 28.678 12.711 -42.948 1.00 50.22 347 LEU A N 1
ATOM 2561 C CA . LEU A 1 347 ? 27.586 12.162 -43.764 1.00 50.22 347 LEU A CA 1
ATOM 2562 C C . LEU A 1 347 ? 26.235 12.166 -43.017 1.00 50.22 347 LEU A C 1
ATOM 2564 O O . LEU A 1 347 ? 25.188 12.118 -43.671 1.00 50.22 347 LEU A O 1
ATOM 2568 N N . LYS A 1 348 ? 26.223 12.220 -41.670 1.00 56.88 348 LYS A N 1
ATOM 2569 C CA . LYS A 1 348 ? 25.009 12.036 -40.842 1.00 56.88 348 LYS A CA 1
ATOM 2570 C C . LYS A 1 348 ? 25.021 12.759 -39.475 1.00 56.88 348 LYS A C 1
ATOM 2572 O O . LYS A 1 348 ? 24.701 12.132 -38.468 1.00 56.88 348 LYS A O 1
ATOM 2577 N N . GLY A 1 349 ? 25.240 14.078 -39.428 1.00 61.47 349 GLY A N 1
ATOM 2578 C CA . GLY A 1 349 ? 24.970 14.944 -38.254 1.00 61.47 349 GLY A CA 1
ATOM 2579 C C . GLY A 1 349 ? 23.484 15.016 -37.836 1.00 61.47 349 GLY A C 1
ATOM 2580 O O . GLY A 1 349 ? 22.887 16.087 -37.766 1.00 61.47 349 GLY A O 1
ATOM 2581 N N . ARG A 1 350 ? 22.845 13.859 -37.652 1.00 73.44 350 ARG A N 1
ATOM 2582 C CA . AR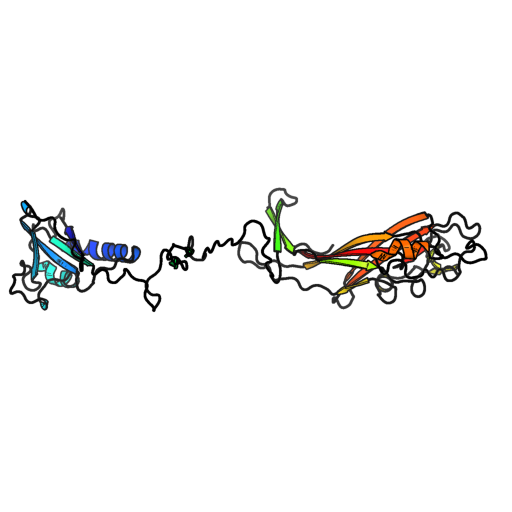G A 1 350 ? 21.417 13.658 -37.413 1.00 73.44 350 ARG A CA 1
ATOM 2583 C C . ARG A 1 350 ? 21.182 13.375 -35.935 1.00 73.44 350 ARG A C 1
ATOM 2585 O O . ARG A 1 350 ? 21.934 12.640 -35.301 1.00 73.44 350 ARG A O 1
ATOM 2592 N N . SER A 1 351 ? 20.085 13.909 -35.410 1.00 82.12 351 SER A N 1
ATOM 2593 C CA . SER A 1 351 ? 19.577 13.534 -34.092 1.00 82.12 351 SER A CA 1
ATOM 2594 C C . SER A 1 351 ? 18.832 12.203 -34.200 1.00 82.12 351 SER A C 1
ATOM 2596 O O . SER A 1 351 ? 17.766 12.115 -34.820 1.00 82.12 351 SER A O 1
ATOM 2598 N N . TRP A 1 352 ? 19.414 11.166 -33.611 1.00 86.38 352 TRP A N 1
ATOM 2599 C CA . TRP A 1 352 ? 18.860 9.824 -33.529 1.00 86.38 352 TRP A CA 1
ATOM 2600 C C . TRP A 1 352 ? 17.903 9.695 -32.353 1.00 86.38 352 TRP A C 1
ATOM 2602 O O . TRP A 1 352 ? 18.059 10.337 -31.319 1.00 86.38 352 TRP A O 1
ATOM 2612 N N . ILE A 1 353 ? 16.916 8.831 -32.524 1.00 89.50 353 ILE A N 1
ATOM 2613 C CA . ILE A 1 353 ? 15.824 8.549 -31.611 1.00 89.50 353 ILE A CA 1
ATOM 2614 C C . ILE A 1 353 ? 15.793 7.041 -31.402 1.00 89.50 353 ILE A C 1
ATOM 2616 O O . ILE A 1 353 ? 15.562 6.273 -32.341 1.00 89.50 353 ILE A O 1
ATOM 2620 N N . TYR A 1 354 ? 15.975 6.638 -30.153 1.00 90.50 354 TYR A N 1
ATOM 2621 C CA . TYR A 1 354 ? 15.947 5.252 -29.716 1.00 90.50 354 TYR A CA 1
ATOM 2622 C C . TYR A 1 354 ? 14.729 5.022 -28.836 1.00 90.50 354 TYR A C 1
ATOM 2624 O O . TYR A 1 354 ? 14.472 5.808 -27.924 1.00 90.50 354 TYR A O 1
ATOM 2632 N N . PHE A 1 355 ? 14.003 3.936 -29.084 1.00 93.12 355 PHE A N 1
ATOM 2633 C CA . PHE A 1 355 ? 12.922 3.483 -28.214 1.00 93.12 355 PHE A CA 1
ATOM 2634 C C . PHE A 1 355 ? 13.403 2.310 -27.368 1.00 93.12 355 PHE A C 1
ATOM 2636 O O . PHE A 1 355 ? 14.051 1.400 -27.879 1.00 93.12 355 PHE A O 1
ATOM 2643 N N . ASN A 1 356 ? 13.091 2.357 -26.077 1.00 94.19 356 ASN A N 1
ATOM 2644 C CA . ASN A 1 356 ? 13.444 1.372 -25.060 1.00 94.19 356 ASN A CA 1
ATOM 2645 C C . ASN A 1 356 ? 14.918 0.914 -25.077 1.00 94.19 356 ASN A C 1
ATOM 2647 O O . ASN A 1 356 ? 15.170 -0.287 -24.959 1.00 94.19 356 ASN A O 1
ATOM 2651 N N . PRO A 1 357 ? 15.904 1.814 -25.251 1.00 91.88 357 PRO A N 1
ATOM 2652 C CA . PRO A 1 357 ? 17.287 1.386 -25.411 1.00 91.88 357 PRO A CA 1
ATOM 2653 C C . PRO A 1 357 ? 17.838 0.711 -24.152 1.00 91.88 357 PRO A C 1
ATOM 2655 O O . PRO A 1 357 ? 17.613 1.194 -23.044 1.00 91.88 357 PRO A O 1
ATOM 2658 N N . SER A 1 358 ? 18.649 -0.334 -24.321 1.00 90.06 358 SER A N 1
ATOM 2659 C CA . SER A 1 358 ? 19.303 -1.077 -23.225 1.00 90.06 358 SER A CA 1
ATOM 2660 C C . SER A 1 358 ? 20.245 -0.259 -22.325 1.00 90.06 358 SER A C 1
ATOM 2662 O O . SER A 1 358 ? 20.651 -0.674 -21.240 1.00 90.06 358 SER A O 1
ATOM 2664 N N . TRP A 1 359 ? 20.587 0.942 -22.771 1.00 90.50 359 TRP A N 1
ATOM 2665 C CA . TRP A 1 359 ? 21.394 1.939 -22.077 1.00 90.50 359 TRP A CA 1
ATOM 2666 C C . TRP A 1 359 ? 20.535 3.049 -21.448 1.00 90.50 359 TRP A C 1
ATOM 2668 O O . TRP A 1 359 ? 21.004 4.153 -21.168 1.00 90.50 359 TRP A O 1
ATOM 2678 N N . LEU A 1 360 ? 19.267 2.745 -21.184 1.00 93.94 360 LEU A N 1
ATOM 2679 C CA . LEU A 1 360 ? 18.386 3.481 -20.292 1.00 93.94 360 LEU A CA 1
ATOM 2680 C C . LEU A 1 360 ? 17.903 2.527 -19.193 1.00 93.94 360 LEU A C 1
ATOM 2682 O O . LEU A 1 360 ? 17.452 1.414 -19.455 1.00 93.94 360 LEU A O 1
ATOM 2686 N N . SER A 1 361 ? 17.966 2.977 -17.945 1.00 96.88 361 SER A N 1
ATOM 2687 C CA . SER A 1 361 ? 17.413 2.252 -16.801 1.00 96.88 361 SER A CA 1
ATOM 2688 C C . SER A 1 361 ? 16.662 3.176 -15.861 1.00 96.88 361 SER A C 1
ATOM 2690 O O . SER A 1 361 ? 16.897 4.387 -15.829 1.00 96.88 361 SER A O 1
ATOM 2692 N N . VAL A 1 362 ? 15.740 2.597 -15.098 1.00 98.25 362 VAL A N 1
ATOM 2693 C CA . VAL A 1 362 ? 14.788 3.309 -14.251 1.00 98.25 362 VAL A CA 1
ATOM 2694 C C . VAL A 1 362 ? 14.660 2.673 -12.868 1.00 98.25 362 VAL A C 1
ATOM 2696 O O . VAL A 1 362 ? 14.759 1.458 -12.696 1.00 98.25 362 VAL A O 1
ATOM 2699 N N . MET A 1 363 ? 14.379 3.519 -11.881 1.00 98.25 363 MET A N 1
ATOM 2700 C CA . MET A 1 363 ? 13.814 3.124 -10.597 1.00 98.25 363 MET A CA 1
ATOM 2701 C C . MET A 1 363 ? 12.295 3.186 -10.711 1.00 98.25 363 MET A C 1
ATOM 2703 O O . MET A 1 363 ? 11.721 4.246 -10.959 1.00 98.25 363 MET A O 1
ATOM 2707 N N . ILE A 1 364 ? 11.648 2.040 -10.547 1.00 98.19 364 ILE A N 1
ATOM 2708 C CA . ILE A 1 364 ? 10.200 1.890 -10.612 1.00 98.19 364 ILE A CA 1
ATOM 2709 C C . ILE A 1 364 ? 9.659 1.907 -9.191 1.00 98.19 364 ILE A C 1
ATOM 2711 O O . ILE A 1 364 ? 10.031 1.059 -8.379 1.00 98.19 364 ILE A O 1
ATOM 2715 N N . THR A 1 365 ? 8.732 2.819 -8.925 1.00 98.06 365 THR A N 1
ATOM 2716 C CA . THR A 1 365 ? 8.027 2.929 -7.649 1.00 98.06 365 THR A CA 1
ATOM 2717 C C . THR A 1 365 ? 6.565 2.562 -7.861 1.00 98.06 365 THR A C 1
ATOM 2719 O O . THR A 1 365 ? 5.892 3.154 -8.703 1.00 98.06 365 THR A O 1
ATOM 2722 N N . THR A 1 366 ? 6.063 1.589 -7.100 1.00 97.31 366 THR A N 1
ATOM 2723 C CA . THR A 1 366 ? 4.662 1.135 -7.147 1.00 97.31 366 THR A CA 1
ATOM 2724 C C . THR A 1 366 ? 4.010 1.252 -5.778 1.00 97.31 366 THR A C 1
ATOM 2726 O O . THR A 1 366 ? 4.630 0.935 -4.765 1.00 97.31 366 THR A O 1
ATOM 2729 N N . TRP A 1 367 ? 2.768 1.723 -5.735 1.00 95.81 367 TRP A N 1
ATOM 2730 C CA . TRP A 1 367 ? 1.966 1.851 -4.513 1.00 95.81 367 TRP A CA 1
ATOM 2731 C C . TRP A 1 367 ? 0.477 1.838 -4.868 1.00 95.81 367 TRP A C 1
ATOM 2733 O O . TRP A 1 367 ? 0.125 1.794 -6.044 1.00 95.81 367 TRP A O 1
ATOM 2743 N N . CYS A 1 368 ? -0.409 1.850 -3.882 1.00 96.38 368 CYS A N 1
ATOM 2744 C CA . CYS A 1 368 ? -1.828 2.107 -4.081 1.00 96.38 368 CYS A CA 1
ATOM 2745 C C . CYS A 1 368 ? -2.198 3.446 -3.454 1.00 96.38 368 CYS A C 1
ATOM 2747 O O . CYS A 1 368 ? -1.659 3.806 -2.404 1.00 96.38 368 CYS A O 1
ATOM 2749 N N . SER A 1 369 ? -3.100 4.177 -4.100 1.00 95.94 369 SER A N 1
ATOM 2750 C CA . SER A 1 369 ? -3.552 5.484 -3.633 1.00 95.94 369 SER A CA 1
ATOM 2751 C C . SER A 1 369 ? -5.032 5.702 -3.909 1.00 95.94 369 SER A C 1
ATOM 2753 O O . SER A 1 369 ? -5.548 5.172 -4.889 1.00 95.94 369 SER A O 1
ATOM 2755 N N . SER A 1 370 ? -5.694 6.513 -3.089 1.00 94.56 370 SER A N 1
ATOM 2756 C CA . SER A 1 370 ? -7.033 7.028 -3.398 1.00 94.56 370 SER A CA 1
ATOM 2757 C C . SER A 1 370 ? -7.053 8.007 -4.578 1.00 94.56 370 SER A C 1
ATOM 2759 O O . SER A 1 370 ? -8.115 8.303 -5.110 1.00 94.56 370 SER A O 1
ATOM 2761 N N . VAL A 1 371 ? -5.889 8.496 -5.013 1.00 92.62 371 VAL A N 1
ATOM 2762 C CA . VAL A 1 371 ? -5.737 9.342 -6.201 1.00 92.62 371 VAL A CA 1
ATOM 2763 C C . VAL A 1 371 ? -5.504 8.459 -7.427 1.00 92.62 371 VAL A C 1
ATOM 2765 O O . VAL A 1 371 ? -4.687 7.534 -7.375 1.00 92.62 371 VAL A O 1
ATOM 2768 N N . GLU A 1 372 ? -6.168 8.754 -8.543 1.00 92.94 372 GLU A N 1
ATOM 2769 C CA . GLU A 1 372 ? -6.022 8.004 -9.797 1.00 92.94 372 GLU A CA 1
ATOM 2770 C C . GLU A 1 372 ? -4.646 8.190 -10.462 1.00 92.94 372 GLU A C 1
ATOM 2772 O O . GLU A 1 372 ? -3.888 9.120 -10.169 1.00 92.94 372 GLU A O 1
ATOM 2777 N N . GLN A 1 373 ? -4.296 7.263 -11.358 1.00 93.44 373 GLN A N 1
ATOM 2778 C CA . GLN A 1 373 ? -3.121 7.413 -12.215 1.00 93.44 373 GLN A CA 1
ATOM 2779 C C . GLN A 1 373 ? -3.432 8.454 -13.308 1.00 93.44 373 GLN A C 1
ATOM 2781 O O . GLN A 1 373 ? -4.469 8.307 -13.952 1.00 93.44 373 GLN A O 1
ATOM 2786 N N . PRO A 1 374 ? -2.567 9.465 -13.512 1.00 88.06 374 PRO A N 1
ATOM 2787 C CA . PRO A 1 374 ? -2.757 10.482 -14.545 1.00 88.06 374 PRO A CA 1
ATOM 2788 C C . PRO A 1 374 ? -2.614 9.942 -15.971 1.00 88.06 374 PRO A C 1
ATOM 2790 O O . PRO A 1 374 ? -1.950 8.889 -16.154 1.00 88.06 374 PRO A O 1
#